Protein 4NW4 (pdb70)

CATH classification: 2.40.128.540 (+1 more: 2.40.128.540)

Secondary structure (DSSP, 8-state):
--HHHHHHHHHHTS-EEEEEEE-TT--B-TGGGGGG--EEEEETTTTEEEEE-TTT--EEEEEEEEEE-TTS-EEEEEESSS--EEEEEEEEEETTEEEEEEEEE-TTS-EEEEEEEEEE--SSPP--SS-PPP----SS-B--SS-HHHHHHTS-EEEEEEEETT--B-GGGGGGG--EEEEETTTTEEEEE-TTT--EEEEEEEEEEETTTTEEEEEE-SSS-EEEEEEEEEEETTEEEEE--B-TTS-B--EEEEEEE--SS-------

Radius of gyration: 19.89 Å; Cα contacts (8 Å, |Δi|>4): 667; chains: 1; bounding box: 47×43×55 Å

Organism: Enterococcus faecalis (strain ATCC 700802 / V583) (NCBI:txid226185)

Foldseek 3Di:
DFLQVVLLCLLQPFKKWWDFKAAPVRDTCCVQPVVVTWIKHAHQQQQKIFTAHHPPRHTPQWMDGWTAARNRFWIWGATPGPFDIDIWGWDDRDNAKTKTWDWGADPVRDIGIMITIMGGDDDPDHDDPQPDDDDDAADEAQDQVDFLLVLQQPAWKWWDFKAAPVRHTQCVQPVVRTFTKHADRNRQKIFTAHPVPLHTPQFIAGWGQGNSNQWIWGFGPGPDTGIDTWGWRHGGNAKTKTWDGAGNVGDDGIMITMMGHDDDDHDHDDPD

InterPro domains:
  IPR032247 Domain of unknown function DUF4822 [PF16103] (57-176)
  IPR032247 Domain of unknown function DUF4822 [PF16103] (197-319)

Structure (mmCIF, N/CA/C/O backbone):
data_4NW4
#
_entry.id   4NW4
#
_cell.length_a   61.379
_cell.length_b   61.379
_cell.length_c   160.389
_cell.angle_alpha   90.000
_cell.angle_beta   90.000
_cell.angle_gamma   120.000
#
_symmetry.space_group_name_H-M   'P 65'
#
loop_
_entity.id
_entity.type
_entity.pdbx_description
1 polymer 'Lipoprotein S-layer protein'
2 non-polymer 'UNKNOWN LIGAND'
3 non-polymer 'SULFATE ION'
4 non-polymer GLYCEROL
5 non-polymer 'CHLORIDE ION'
6 water water
#
loop_
_atom_site.group_PDB
_atom_site.id
_atom_site.type_symbol
_atom_site.label_atom_id
_atom_site.label_alt_id
_atom_site.label_comp_id
_atom_site.label_asym_id
_atom_site.label_entity_id
_atom_site.label_seq_id
_atom_site.pdbx_PDB_ins_code
_atom_site.Cartn_x
_atom_site.Cartn_y
_atom_site.Cartn_z
_atom_site.occupancy
_atom_site.B_iso_or_equiv
_atom_site.auth_seq_id
_atom_site.auth_comp_id
_atom_site.auth_asym_id
_atom_site.auth_atom_id
_atom_site.pdbx_PDB_model_num
ATOM 1 N N . GLN A 1 22 ? 14.089 42.744 5.503 1.00 47.21 49 GLN A N 1
ATOM 2 C CA . GLN A 1 22 ? 12.711 42.502 6.035 1.00 38.71 49 GLN A CA 1
ATOM 3 C C . GLN A 1 22 ? 11.739 43.601 5.590 1.00 35.73 49 GLN A C 1
ATOM 4 O O . GLN A 1 22 ? 11.972 44.786 5.794 1.00 32.83 49 GLN A O 1
ATOM 10 N N . THR A 1 23 ? 10.624 43.203 5.006 1.00 33.68 50 THR A N 1
ATOM 11 C CA . THR A 1 23 ? 9.588 44.148 4.664 1.00 27.02 50 THR A CA 1
ATOM 12 C C . THR A 1 23 ? 8.727 44.409 5.884 1.00 27.52 50 THR A C 1
ATOM 13 O O . THR A 1 23 ? 8.826 43.713 6.910 1.00 23.32 50 THR A O 1
ATOM 17 N N . ARG A 1 24 ? 7.876 45.422 5.760 1.00 27.34 51 ARG A N 1
ATOM 18 C CA . ARG A 1 24 ? 6.896 45.715 6.774 1.00 25.02 51 ARG A CA 1
ATOM 19 C C . ARG A 1 24 ? 5.923 44.544 6.920 1.00 22.44 51 ARG A C 1
ATOM 20 O O . ARG A 1 24 ? 5.554 44.190 8.035 1.00 21.90 51 ARG A O 1
ATOM 28 N N . GLY A 1 25 ? 5.529 43.933 5.806 1.00 22.85 52 GLY A N 1
ATOM 29 C CA . GLY A 1 25 ? 4.767 42.676 5.821 1.00 19.21 52 GLY A CA 1
ATOM 30 C C . GLY A 1 25 ? 5.465 41.520 6.558 1.00 20.64 52 GLY A C 1
ATOM 31 O O . GLY A 1 25 ? 4.814 40.769 7.302 1.00 21.35 52 GLY A O 1
ATOM 32 N N . ASP A 1 26 ? 6.757 41.328 6.311 1.00 21.63 53 ASP A N 1
ATOM 33 C CA . ASP A 1 26 ? 7.588 40.349 7.064 1.00 23.00 53 ASP A CA 1
ATOM 34 C C . ASP A 1 26 ? 7.542 40.609 8.585 1.00 22.95 53 ASP A C 1
ATOM 35 O O . ASP A 1 26 ? 7.395 39.671 9.382 1.00 21.42 53 ASP A O 1
ATOM 40 N N . LYS A 1 27 ? 7.628 41.885 8.982 1.00 22.29 54 LYS A N 1
ATOM 41 C CA . LYS A 1 27 ? 7.552 42.256 10.413 1.00 24.38 54 LYS A CA 1
ATOM 42 C C . LYS A 1 27 ? 6.210 41.917 11.039 1.00 23.47 54 LYS A C 1
ATOM 43 O O . LYS A 1 27 ? 6.136 41.279 12.118 1.00 23.90 54 LYS A O 1
ATOM 49 N N . ALA A 1 28 ? 5.156 42.273 10.331 1.00 21.53 55 ALA A N 1
ATOM 50 C CA . ALA A 1 28 ? 3.796 41.930 10.766 1.00 20.88 55 ALA A CA 1
ATOM 51 C C . ALA A 1 28 ? 3.584 40.438 10.875 1.00 21.99 55 ALA A C 1
ATOM 52 O O . ALA A 1 28 ? 3.017 39.976 11.846 1.00 22.82 55 ALA A O 1
ATOM 54 N N . THR A 1 29 ? 4.024 39.708 9.863 1.00 19.76 56 THR A N 1
ATOM 55 C CA . THR A 1 29 ? 3.833 38.267 9.790 1.00 22.89 56 THR A CA 1
ATOM 56 C C . THR A 1 29 ? 4.548 37.571 10.949 1.00 23.69 56 THR A C 1
ATOM 57 O O . THR A 1 29 ? 4.007 36.626 11.542 1.00 22.07 56 THR A O 1
ATOM 61 N N . LYS A 1 30 ? 5.746 38.049 11.276 1.00 23.54 57 LYS A N 1
ATOM 62 C CA . LYS A 1 30 ? 6.495 37.522 12.433 1.00 27.64 57 LYS A CA 1
ATOM 63 C C . LYS A 1 30 ? 5.674 37.727 13.733 1.00 25.96 57 LYS A C 1
ATOM 64 O O . LYS A 1 30 ? 5.572 36.838 14.558 1.00 26.56 57 LYS A O 1
ATOM 70 N N . ILE A 1 31 ? 5.090 38.904 13.894 1.00 25.69 58 ILE A N 1
ATOM 71 C CA . ILE A 1 31 ? 4.299 39.207 15.095 1.00 24.14 58 ILE A CA 1
ATOM 72 C C . ILE A 1 31 ? 3.061 38.307 15.135 1.00 22.17 58 ILE A C 1
ATOM 73 O O . ILE A 1 31 ? 2.784 37.741 16.185 1.00 20.29 58 ILE A O 1
ATOM 78 N N . LEU A 1 32 ? 2.331 38.194 14.023 1.00 23.44 59 LEU A N 1
ATOM 79 C CA . LEU A 1 32 ? 1.133 37.281 13.976 1.00 22.83 59 LEU A CA 1
ATOM 80 C C . LEU A 1 32 ? 1.489 35.808 14.305 1.00 22.77 59 LEU A C 1
ATOM 81 O O . LEU A 1 32 ? 0.756 35.127 15.039 1.00 20.55 59 LEU A O 1
ATOM 86 N N . SER A 1 33 ? 2.651 35.368 13.820 1.00 21.26 60 SER A N 1
ATOM 87 C CA . SER A 1 33 ? 3.151 34.008 14.061 1.00 21.27 60 SER A CA 1
ATOM 88 C C . SER A 1 33 ? 3.688 33.743 15.446 1.00 24.70 60 SER A C 1
ATOM 89 O O . SER A 1 33 ? 3.885 32.578 15.801 1.00 24.69 60 SER A O 1
ATOM 92 N N . GLY A 1 34 ? 3.939 34.794 16.232 1.00 26.40 61 GLY A N 1
ATOM 93 C CA . GLY A 1 34 ? 4.663 34.647 17.500 1.00 29.16 61 GLY A CA 1
ATOM 94 C C . GLY A 1 34 ? 3.799 34.211 18.677 1.00 31.31 61 GLY A C 1
ATOM 95 O O . GLY A 1 34 ? 4.320 33.775 19.683 1.00 27.45 61 GLY A O 1
ATOM 96 N N . THR A 1 35 ? 2.486 34.360 18.546 1.00 25.94 62 THR A N 1
ATOM 97 C CA . THR A 1 35 ? 1.515 33.960 19.566 1.00 28.13 62 THR A CA 1
ATOM 98 C C . THR A 1 35 ? 0.220 33.518 18.863 1.00 22.82 62 THR A C 1
ATOM 99 O O . THR A 1 35 ? -0.049 33.959 17.733 1.00 24.94 62 THR A O 1
ATOM 103 N N . ASP A 1 36 ? -0.587 32.691 19.545 1.00 21.66 63 ASP A N 1
ATOM 104 C CA . ASP A 1 36 ? -2.003 32.608 19.243 1.00 22.14 63 ASP A CA 1
ATOM 105 C C . ASP A 1 36 ? -2.689 33.926 19.590 1.00 22.55 63 ASP A C 1
ATOM 106 O O . ASP A 1 36 ? -2.201 34.687 20.453 1.00 19.32 63 ASP A O 1
ATOM 111 N N . TRP A 1 37 ? -3.832 34.161 18.937 1.00 22.53 64 TRP A N 1
ATOM 112 C CA . TRP A 1 37 ? -4.626 35.372 19.083 1.00 22.57 64 TRP A CA 1
ATOM 113 C C . TRP A 1 37 ? -6.085 35.092 19.398 1.00 20.74 64 TRP A C 1
ATOM 114 O O . TRP A 1 37 ? -6.619 34.026 19.072 1.00 20.58 64 TRP A O 1
ATOM 125 N N . GLN A 1 38 ? -6.710 36.070 20.036 1.00 20.19 65 GLN A N 1
ATOM 126 C CA . GLN A 1 38 ? -8.151 36.102 20.288 1.00 19.02 65 GLN A CA 1
ATOM 127 C C . GLN A 1 38 ? -8.730 37.448 19.933 1.00 19.89 65 GLN A C 1
ATOM 128 O O . GLN A 1 38 ? -8.206 38.481 20.348 1.00 24.04 65 GLN A O 1
ATOM 134 N N . GLY A 1 39 ? -9.794 37.448 19.144 1.00 19.81 66 GLY A N 1
ATOM 135 C CA . GLY A 1 39 ? -10.603 38.656 19.035 1.00 20.15 66 GLY A CA 1
ATOM 136 C C . GLY A 1 39 ? -11.175 39.046 20.396 1.00 18.01 66 GLY A C 1
ATOM 137 O O . GLY A 1 39 ? -11.506 38.204 21.243 1.00 21.95 66 GLY A O 1
ATOM 138 N N . THR A 1 40 ? -11.258 40.344 20.641 1.00 21.10 67 THR A N 1
ATOM 139 C CA . THR A 1 40 ? -11.778 40.834 21.888 1.00 23.12 67 THR A CA 1
ATOM 140 C C . THR A 1 40 ? -13.098 41.568 21.633 1.00 25.90 67 THR A C 1
ATOM 141 O O . THR A 1 40 ? -14.186 41.074 21.977 1.00 29.60 67 THR A O 1
ATOM 145 N N . ARG A 1 41 ? -12.994 42.739 21.020 1.00 23.71 68 ARG A N 1
ATOM 146 C CA . ARG A 1 41 ? -14.121 43.633 20.825 1.00 24.72 68 ARG A CA 1
ATOM 147 C C . ARG A 1 41 ? -14.121 44.155 19.391 1.00 22.02 68 ARG A C 1
ATOM 148 O O . ARG A 1 41 ? -13.082 44.255 18.755 1.00 24.53 68 ARG A O 1
ATOM 156 N N . VAL A 1 42 ? -15.312 44.516 18.936 1.00 26.22 69 VAL A N 1
ATOM 157 C CA . VAL A 1 42 ? -15.527 45.230 17.690 1.00 24.38 69 VAL A CA 1
ATOM 158 C C . VAL A 1 42 ? -16.037 46.616 18.020 1.00 24.07 69 VAL A C 1
ATOM 159 O O . VAL A 1 42 ? -17.082 46.752 18.701 1.00 24.66 69 VAL A O 1
ATOM 163 N N . TYR A 1 43 ? -15.344 47.630 17.487 1.00 21.94 70 TYR A N 1
ATOM 164 C CA . TYR A 1 43 ? -15.682 49.025 17.709 1.00 22.43 70 TYR A CA 1
ATOM 165 C C . TYR A 1 43 ? -15.891 49.814 16.429 1.00 19.33 70 TYR A C 1
ATOM 166 O O . TYR A 1 43 ? -15.281 49.529 15.435 1.00 21.66 70 TYR A O 1
ATOM 175 N N . ASP A 1 44 ? -16.735 50.839 16.462 1.00 21.55 71 ASP A N 1
ATOM 176 C CA . ASP A 1 44 ? -16.641 51.837 15.399 1.00 23.56 71 ASP A CA 1
ATOM 177 C C . ASP A 1 44 ? -15.460 52.770 15.738 1.00 27.54 71 ASP A C 1
ATOM 178 O O . ASP A 1 44 ? -14.750 52.561 16.760 1.00 25.40 71 ASP A O 1
ATOM 183 N N . ALA A 1 45 ? -15.224 53.770 14.888 1.00 24.91 72 ALA A N 1
ATOM 184 C CA . ALA A 1 45 ? -14.102 54.688 15.098 1.00 24.49 72 ALA A CA 1
ATOM 185 C C . ALA A 1 45 ? -14.257 55.500 16.370 1.00 29.33 72 ALA A C 1
ATOM 186 O O . ALA A 1 45 ? -13.252 55.929 16.966 1.00 32.86 72 ALA A O 1
ATOM 188 N N . ALA A 1 46 ? -15.509 55.744 16.754 1.00 26.59 73 ALA A N 1
ATOM 189 C CA . ALA A 1 46 ? -15.830 56.512 17.939 1.00 28.20 73 ALA A CA 1
ATOM 190 C C . ALA A 1 46 ? -15.730 55.697 19.218 1.00 26.37 73 ALA A C 1
ATOM 191 O O . ALA A 1 46 ? -15.897 56.233 20.286 1.00 28.57 73 ALA A O 1
ATOM 193 N N . GLY A 1 47 ? -15.484 54.395 19.117 1.00 24.23 74 GLY A N 1
ATOM 194 C CA . GLY A 1 47 ? -15.338 53.576 20.304 1.00 25.44 74 GLY A CA 1
ATOM 195 C C . GLY A 1 47 ? -16.637 53.002 20.857 1.00 31.99 74 GLY A C 1
ATOM 196 O O . GLY A 1 47 ? -16.648 52.442 21.966 1.00 30.10 74 GLY A O 1
ATOM 197 N N . ASN A 1 48 ? -17.731 53.149 20.112 1.00 28.65 75 ASN A N 1
ATOM 198 C CA . ASN A 1 48 ? -18.954 52.407 20.422 1.00 32.70 75 ASN A CA 1
ATOM 199 C C . ASN A 1 48 ? -18.744 50.936 20.209 1.00 28.26 75 ASN A C 1
ATOM 200 O O . ASN A 1 48 ? -18.196 50.498 19.187 1.00 25.48 75 ASN A O 1
ATOM 205 N N . ASP A 1 49 ? -19.107 50.171 21.220 1.00 26.38 76 ASP A N 1
ATOM 206 C CA . ASP A 1 49 ? -18.916 48.717 21.185 1.00 26.09 76 ASP A CA 1
ATOM 207 C C . ASP A 1 49 ? -20.007 48.064 20.348 1.00 25.75 76 ASP A C 1
ATOM 208 O O . ASP A 1 49 ? -21.190 48.097 20.733 1.00 26.44 76 ASP A O 1
ATOM 213 N N . LEU A 1 50 ? -19.600 47.421 19.260 1.00 25.86 77 LEU A N 1
ATOM 214 C CA . LEU A 1 50 ? -20.509 46.781 18.323 1.00 28.41 77 LEU A CA 1
ATOM 215 C C . LEU A 1 50 ? -20.275 45.272 18.222 1.00 28.60 77 LEU A C 1
ATOM 216 O O . LEU A 1 50 ? -20.622 44.626 17.211 1.00 27.36 77 LEU A O 1
ATOM 221 N N . THR A 1 51 ? -19.716 44.707 19.286 1.00 26.92 78 THR A N 1
ATOM 222 C CA . THR A 1 51 ? -19.265 43.330 19.273 1.00 29.49 78 THR A CA 1
ATOM 223 C C . THR A 1 51 ? -20.465 42.386 19.104 1.00 28.95 78 THR A C 1
ATOM 224 O O . THR A 1 51 ? -20.381 41.424 18.334 1.00 32.97 78 THR A O 1
ATOM 228 N N . ALA A 1 52 ? -21.541 42.667 19.840 1.00 30.24 79 ALA A N 1
ATOM 229 C CA . ALA A 1 52 ? -22.756 41.863 19.795 1.00 35.08 79 ALA A CA 1
ATOM 230 C C . ALA A 1 52 ? -23.368 41.883 18.389 1.00 40.58 79 ALA A C 1
ATOM 231 O O . ALA A 1 52 ? -23.921 40.883 17.958 1.00 45.17 79 ALA A O 1
ATOM 233 N N . GLU A 1 53 ? -23.246 43.008 17.677 1.00 38.47 80 GLU A N 1
ATOM 234 C CA . GLU A 1 53 ? -23.779 43.127 16.305 1.00 36.99 80 GLU A CA 1
ATOM 235 C C . GLU A 1 53 ? -22.852 42.552 15.228 1.00 35.21 80 GLU A C 1
ATOM 236 O O . GLU A 1 53 ? -23.211 42.510 14.052 1.00 35.29 80 GLU A O 1
ATOM 242 N N . ASN A 1 54 ? -21.640 42.152 15.613 1.00 33.62 81 ASN A N 1
ATOM 243 C CA . ASN A 1 54 ? -20.671 41.549 14.693 1.00 27.87 81 ASN A CA 1
ATOM 244 C C . ASN A 1 54 ? -19.925 40.419 15.394 1.00 29.18 81 ASN A C 1
ATOM 245 O O . ASN A 1 54 ? -18.687 40.269 15.275 1.00 27.79 81 ASN A O 1
ATOM 250 N N . ALA A 1 55 ? -20.688 39.594 16.091 1.00 30.90 82 ALA A N 1
ATOM 251 C CA . ALA A 1 55 ? -20.128 38.556 16.946 1.00 36.92 82 ALA A CA 1
ATOM 252 C C . ALA A 1 55 ? -19.290 37.581 16.146 1.00 39.74 82 ALA A C 1
ATOM 253 O O . ALA A 1 55 ? -18.279 37.065 16.642 1.00 41.52 82 ALA A O 1
ATOM 255 N N . ASN A 1 56 ? -19.696 37.348 14.899 1.00 38.21 83 ASN A N 1
ATOM 256 C CA . ASN A 1 56 ? -18.963 36.452 14.003 1.00 43.34 83 ASN A CA 1
ATOM 257 C C . ASN A 1 56 ? -17.539 36.899 13.624 1.00 36.05 83 ASN A C 1
ATOM 258 O O . ASN A 1 56 ? -16.815 36.128 13.004 1.00 30.03 83 ASN A O 1
ATOM 263 N N . PHE A 1 57 ? -17.129 38.127 13.978 1.00 30.68 84 PHE A N 1
ATOM 264 C CA . PHE A 1 57 ? -15.769 38.570 13.721 1.00 29.03 84 PHE A CA 1
ATOM 265 C C . PHE A 1 57 ? -14.813 38.168 14.872 1.00 26.80 84 PHE A C 1
ATOM 266 O O . PHE A 1 57 ? -13.647 38.542 14.855 1.00 25.66 84 PHE A O 1
ATOM 274 N N . ILE A 1 58 ? -15.343 37.494 15.893 1.00 27.62 85 ILE A N 1
ATOM 275 C CA . ILE A 1 58 ? -14.604 37.227 17.129 1.00 23.25 85 ILE A CA 1
ATOM 276 C C . ILE A 1 58 ? -14.384 35.720 17.246 1.00 26.85 85 ILE A C 1
ATOM 277 O O . ILE A 1 58 ? -15.351 34.946 17.409 1.00 28.63 85 ILE A O 1
ATOM 282 N N . GLY A 1 59 ? -13.109 35.333 17.218 1.00 23.96 86 GLY A N 1
ATOM 283 C CA . GLY A 1 59 ? -12.701 33.952 17.356 1.00 27.01 86 GLY A CA 1
ATOM 284 C C . GLY A 1 59 ? -11.215 33.895 17.704 1.00 25.57 86 GLY A C 1
ATOM 285 O O . GLY A 1 59 ? -10.594 34.918 17.986 1.00 24.25 86 GLY A O 1
ATOM 286 N N . LEU A 1 60 ? -10.677 32.687 17.742 1.00 20.57 87 LEU A N 1
ATOM 287 C CA . LEU A 1 60 ? -9.250 32.468 17.986 1.00 20.70 87 LEU A CA 1
ATOM 288 C C . LEU A 1 60 ? -8.526 32.191 16.708 1.00 19.92 87 LEU A C 1
ATOM 289 O O . LEU A 1 60 ? -9.124 31.732 15.714 1.00 21.73 87 LEU A O 1
ATOM 294 N N . ALA A 1 61 ? -7.232 32.503 16.695 1.00 19.07 88 ALA A N 1
ATOM 295 C CA . ALA A 1 61 ? -6.423 32.255 15.522 1.00 20.98 88 ALA A CA 1
ATOM 296 C C . ALA A 1 61 ? -5.020 31.764 15.835 1.00 22.19 88 ALA A C 1
ATOM 297 O O . ALA A 1 61 ? -4.357 32.196 16.819 1.00 21.08 88 ALA A O 1
ATOM 299 N N . LYS A 1 62 ? -4.578 30.881 14.953 1.00 20.43 89 LYS A N 1
ATOM 300 C CA . LYS A 1 62 ? -3.206 30.411 14.899 1.00 22.90 89 LYS A CA 1
ATOM 301 C C . LYS A 1 62 ? -2.666 30.671 13.497 1.00 23.71 89 LYS A C 1
ATOM 302 O O . LYS A 1 62 ? -3.280 30.287 12.498 1.00 20.46 89 LYS A O 1
ATOM 308 N N . TYR A 1 63 ? -1.507 31.335 13.444 1.00 23.59 90 TYR A N 1
ATOM 309 C CA . TYR A 1 63 ? -0.849 31.718 12.202 1.00 21.15 90 TYR A CA 1
ATOM 310 C C . TYR A 1 63 ? 0.532 31.161 12.180 1.00 21.89 90 TYR A C 1
ATOM 311 O O . TYR A 1 63 ? 1.259 31.286 13.183 1.00 23.20 90 TYR A O 1
ATOM 320 N N . ASP A 1 64 ? 0.911 30.542 11.060 1.00 21.26 91 ASP A N 1
ATOM 321 C CA . ASP A 1 64 ? 2.280 30.037 10.887 1.00 23.36 91 ASP A CA 1
ATOM 322 C C . ASP A 1 64 ? 2.841 30.717 9.641 1.00 24.71 91 ASP A C 1
ATOM 323 O O . ASP A 1 64 ? 2.593 30.285 8.519 1.00 22.20 91 ASP A O 1
ATOM 328 N N . GLY A 1 65 ? 3.573 31.799 9.849 1.00 24.78 92 GLY A N 1
ATOM 329 C CA . GLY A 1 65 ? 4.217 32.512 8.743 1.00 23.87 92 GLY A CA 1
ATOM 330 C C . GLY A 1 65 ? 5.088 31.628 7.861 1.00 26.53 92 GLY A C 1
ATOM 331 O O . GLY A 1 65 ? 5.042 31.729 6.638 1.00 26.65 92 GLY A O 1
ATOM 332 N N . GLU A 1 66 ? 5.855 30.734 8.467 1.00 24.00 93 GLU A N 1
ATOM 333 C CA . GLU A 1 66 ? 6.743 29.873 7.692 1.00 26.14 93 GLU A CA 1
ATOM 334 C C . GLU A 1 66 ? 5.994 29.102 6.590 1.00 25.20 93 GLU A C 1
ATOM 335 O O . GLU A 1 66 ? 6.469 29.020 5.463 1.00 23.07 93 GLU A O 1
ATOM 341 N N . THR A 1 67 ? 4.822 28.553 6.919 1.00 23.53 94 THR A N 1
ATOM 342 C CA . THR A 1 67 ? 4.070 27.779 5.933 1.00 20.77 94 THR A CA 1
ATOM 343 C C . THR A 1 67 ? 2.929 28.604 5.278 1.00 20.52 94 THR A C 1
ATOM 344 O O . THR A 1 67 ? 2.194 28.083 4.446 1.00 21.88 94 THR A O 1
ATOM 348 N N . GLY A 1 68 ? 2.816 29.869 5.658 1.00 19.75 95 GLY A N 1
ATOM 349 C CA . GLY A 1 68 ? 1.756 30.799 5.208 1.00 20.41 95 GLY A CA 1
ATOM 350 C C . GLY A 1 68 ? 0.358 30.273 5.485 1.00 20.02 95 GLY A C 1
ATOM 351 O O . GLY A 1 68 ? -0.566 30.504 4.700 1.00 19.18 95 GLY A O 1
ATOM 352 N N . PHE A 1 69 ? 0.199 29.640 6.643 1.00 20.33 96 PHE A N 1
ATOM 353 C CA . PHE A 1 69 ? -0.996 28.866 6.978 1.00 18.46 96 PHE A CA 1
ATOM 354 C C . PHE A 1 69 ? -1.702 29.443 8.200 1.00 20.80 96 PHE A C 1
ATOM 355 O O . PHE A 1 69 ? -1.078 29.854 9.158 1.00 21.58 96 PHE A O 1
ATOM 363 N N . TYR A 1 70 ? -3.023 29.491 8.139 1.00 18.06 97 TYR A N 1
ATOM 364 C CA . TYR A 1 70 ? -3.826 29.888 9.282 1.00 18.07 97 TYR A CA 1
ATOM 365 C C . TYR A 1 70 ? -4.944 28.908 9.550 1.00 19.72 97 TYR A C 1
ATOM 366 O O . TYR A 1 70 ? -5.357 28.137 8.661 1.00 20.70 97 TYR A O 1
ATOM 375 N N . GLU A 1 71 ? -5.432 28.954 10.794 1.00 21.28 98 GLU A N 1
ATOM 376 C CA . GLU A 1 71 ? -6.639 28.249 11.200 1.00 23.70 98 GLU A CA 1
ATOM 377 C C . GLU A 1 71 ? -7.324 29.063 12.296 1.00 23.50 98 GLU A C 1
ATOM 378 O O . GLU A 1 71 ? -6.671 29.650 13.150 1.00 20.74 98 GLU A O 1
ATOM 384 N N . PHE A 1 72 ? -8.653 29.069 12.260 1.00 21.11 99 PHE A N 1
ATOM 385 C CA . PHE A 1 72 ? -9.482 29.780 13.239 1.00 21.26 99 PHE A CA 1
ATOM 386 C C . PHE A 1 72 ? -10.206 28.780 14.126 1.00 24.63 99 PHE A C 1
ATOM 387 O O . PHE A 1 72 ? -10.606 27.683 13.665 1.00 23.04 99 PHE A O 1
ATOM 395 N N . PHE A 1 73 ? -10.390 29.173 15.387 1.00 22.38 100 PHE A N 1
ATOM 396 C CA . PHE A 1 73 ? -11.020 28.351 16.405 1.00 22.22 100 PHE A CA 1
ATOM 397 C C . PHE A 1 73 ? -12.063 29.187 17.139 1.00 22.37 100 PHE A C 1
ATOM 398 O O . PHE A 1 73 ? -12.032 30.449 17.125 1.00 20.32 100 PHE A O 1
ATOM 406 N N . ASP A 1 74 ? -13.000 28.489 17.772 1.00 24.40 101 ASP A N 1
ATOM 407 C CA . ASP A 1 74 ? -14.080 29.139 18.492 1.00 27.46 101 ASP A CA 1
ATOM 408 C C . ASP A 1 74 ? -13.602 29.781 19.812 1.00 28.06 101 ASP A C 1
ATOM 409 O O . ASP A 1 74 ? -12.956 29.138 20.630 1.00 26.97 101 ASP A O 1
ATOM 414 N N . LYS A 1 75 ? -13.982 31.035 20.020 1.00 27.35 102 LYS A N 1
ATOM 415 C CA . LYS A 1 75 ? -13.585 31.800 21.224 1.00 28.56 102 LYS A CA 1
ATOM 416 C C . LYS A 1 75 ? -13.999 31.135 22.522 1.00 34.38 102 LYS A C 1
ATOM 417 O O . LYS A 1 75 ? -13.241 31.122 23.478 1.00 38.44 102 LYS A O 1
ATOM 423 N N . ASN A 1 76 ? -15.202 30.577 22.564 1.00 31.82 103 ASN A N 1
ATOM 424 C CA . ASN A 1 76 ? -15.716 30.051 23.791 1.00 33.80 103 ASN A CA 1
ATOM 425 C C . ASN A 1 76 ? -15.306 28.640 24.021 1.00 32.51 103 ASN A C 1
ATOM 426 O O . ASN A 1 76 ? -15.121 28.276 25.156 1.00 32.29 103 ASN A O 1
ATOM 431 N N . THR A 1 77 ? -15.206 27.823 22.971 1.00 27.07 104 THR A N 1
ATOM 432 C CA . THR A 1 77 ? -14.947 26.415 23.173 1.00 29.15 104 THR A CA 1
ATOM 433 C C . THR A 1 77 ? -13.509 26.004 22.899 1.00 27.23 104 THR A C 1
ATOM 434 O O . THR A 1 77 ? -13.089 24.971 23.379 1.00 30.20 104 THR A O 1
ATOM 438 N N . GLY A 1 78 ? -12.772 26.767 22.111 1.00 27.64 105 GLY A N 1
ATOM 439 C CA . GLY A 1 78 ? -11.428 26.349 21.672 1.00 27.99 105 GLY A CA 1
ATOM 440 C C . GLY A 1 78 ? -11.365 25.405 20.478 1.00 29.08 105 GLY A C 1
ATOM 441 O O . GLY A 1 78 ? -10.294 25.151 19.944 1.00 30.78 105 GLY A O 1
ATOM 442 N N . GLU A 1 79 ? -12.518 24.880 20.053 1.00 29.43 106 GLU A N 1
ATOM 443 C CA . GLU A 1 79 ? -12.601 23.926 18.953 1.00 29.41 106 GLU A CA 1
ATOM 444 C C . GLU A 1 79 ? -12.461 24.620 17.608 1.00 27.77 106 GLU A C 1
ATOM 445 O O . GLU A 1 79 ? -12.834 25.789 17.481 1.00 24.64 106 GLU A O 1
ATOM 451 N N . THR A 1 80 ? -11.896 23.918 16.617 1.00 26.23 107 THR A N 1
ATOM 452 C CA . THR A 1 80 ? -11.745 24.487 15.290 1.00 26.15 107 THR A CA 1
ATOM 453 C C . THR A 1 80 ? -13.064 25.006 14.721 1.00 27.84 107 THR A C 1
ATOM 454 O O . THR A 1 80 ? -14.111 24.411 14.957 1.00 27.89 107 THR A O 1
ATOM 458 N N . ARG A 1 81 ? -13.011 26.145 14.031 1.00 25.68 108 ARG A N 1
ATOM 459 C CA . ARG A 1 81 ? -14.157 26.628 13.268 1.00 28.47 108 ARG A CA 1
ATOM 460 C C . ARG A 1 81 ? -14.221 25.963 11.897 1.00 31.84 108 ARG A C 1
ATOM 461 O O . ARG A 1 81 ? -15.065 26.340 11.099 1.00 33.76 108 ARG A O 1
ATOM 469 N N . GLY A 1 82 ? -13.297 25.037 11.599 1.00 28.61 109 GLY A N 1
ATOM 470 C CA . GLY A 1 82 ? -13.243 24.367 10.302 1.00 30.41 109 GLY A CA 1
ATOM 471 C C . GLY A 1 82 ? -12.806 25.261 9.148 1.00 28.76 109 GLY A C 1
ATOM 472 O O . GLY A 1 82 ? -13.048 24.936 7.990 1.00 26.23 109 GLY A O 1
ATOM 473 N N . ASP A 1 83 ? -12.134 26.359 9.487 1.00 25.52 110 ASP A N 1
ATOM 474 C CA . ASP A 1 83 ? -11.708 27.385 8.557 1.00 22.50 110 ASP A CA 1
ATOM 475 C C . ASP A 1 83 ? -10.177 27.481 8.654 1.00 22.31 110 ASP A C 1
ATOM 476 O O . ASP A 1 83 ? -9.630 27.870 9.684 1.00 20.18 110 ASP A O 1
ATOM 481 N N . GLU A 1 84 ? -9.527 27.031 7.583 1.00 21.38 111 GLU A N 1
ATOM 482 C CA . GLU A 1 84 ? -8.076 26.968 7.471 1.00 23.88 111 GLU A CA 1
ATOM 483 C C . GLU A 1 84 ? -7.730 27.284 6.032 1.00 22.93 111 GLU A C 1
ATOM 484 O O . GLU A 1 84 ? -8.591 27.174 5.139 1.00 22.45 111 GLU A O 1
ATOM 490 N N . GLY A 1 85 ? -6.473 27.654 5.809 1.00 21.79 112 GLY A N 1
ATOM 491 C CA . GLY A 1 85 ? -5.979 27.992 4.493 1.00 19.73 112 GLY A CA 1
ATOM 492 C C . GLY A 1 85 ? -4.743 28.875 4.548 1.00 20.37 112 GLY A C 1
ATOM 493 O O . GLY A 1 85 ? -3.962 28.838 5.491 1.00 22.19 112 GLY A O 1
ATOM 494 N N . THR A 1 86 ? -4.571 29.652 3.498 1.00 19.53 113 THR A N 1
ATOM 495 C CA . THR A 1 86 ? -3.401 30.481 3.332 1.00 19.69 113 THR A CA 1
ATOM 496 C C . THR A 1 86 ? -3.726 31.884 3.775 1.00 19.28 113 THR A C 1
ATOM 497 O O . THR A 1 86 ? -4.797 32.442 3.448 1.00 19.06 113 THR A O 1
ATOM 501 N N . PHE A 1 87 ? -2.797 32.482 4.510 1.00 19.22 114 PHE A N 1
ATOM 502 C CA . PHE A 1 87 ? -2.866 33.919 4.836 1.00 17.24 114 PHE A CA 1
ATOM 503 C C . PHE A 1 87 ? -1.561 34.605 4.432 1.00 20.19 114 PHE A C 1
ATOM 504 O O . PHE A 1 87 ? -0.511 33.943 4.323 1.00 17.83 114 PHE A O 1
ATOM 512 N N . PHE A 1 88 ? -1.634 35.915 4.239 1.00 18.72 115 PHE A N 1
ATOM 513 C CA . PHE A 1 88 ? -0.423 36.741 4.204 1.00 17.47 115 PHE A CA 1
ATOM 514 C C . PHE A 1 88 ? -0.734 38.173 4.478 1.00 20.62 115 PHE A C 1
ATOM 515 O O . PHE A 1 88 ? -1.872 38.593 4.347 1.00 19.57 115 PHE A O 1
ATOM 523 N N . VAL A 1 89 ? 0.329 38.910 4.820 1.00 20.54 116 VAL A N 1
ATOM 524 C CA . VAL A 1 89 ? 0.320 40.340 4.929 1.00 21.33 116 VAL A CA 1
ATOM 525 C C . VAL A 1 89 ? 1.049 40.892 3.709 1.00 20.83 116 VAL A C 1
ATOM 526 O O . VAL A 1 89 ? 2.089 40.379 3.324 1.00 20.74 116 VAL A O 1
ATOM 530 N N . THR A 1 90 ? 0.498 41.935 3.113 1.00 20.43 117 THR A N 1
ATOM 531 C CA . THR A 1 90 ? 1.115 42.534 1.952 1.00 21.10 117 THR A CA 1
ATOM 532 C C . THR A 1 90 ? 2.468 43.126 2.349 1.00 21.10 117 THR A C 1
ATOM 533 O O . THR A 1 90 ? 2.700 43.392 3.540 1.00 18.83 117 THR A O 1
ATOM 537 N N . GLY A 1 91 ? 3.361 43.299 1.373 1.00 21.70 118 GLY A N 1
ATOM 538 C CA . GLY A 1 91 ? 4.751 43.708 1.665 1.00 21.85 118 GLY A CA 1
ATOM 539 C C . GLY A 1 91 ? 4.847 45.016 2.414 1.00 25.86 118 GLY A C 1
ATOM 540 O O . GLY A 1 91 ? 5.752 45.220 3.236 1.00 23.28 118 GLY A O 1
ATOM 541 N N . ASP A 1 92 ? 3.904 45.911 2.120 1.00 24.42 119 ASP A N 1
ATOM 542 C CA . ASP A 1 92 ? 3.857 47.213 2.708 1.00 23.59 119 ASP A CA 1
ATOM 543 C C . ASP A 1 92 ? 3.215 47.258 4.084 1.00 26.20 119 ASP A C 1
ATOM 544 O O . ASP A 1 92 ? 3.107 48.327 4.641 1.00 24.19 119 ASP A O 1
ATOM 549 N N . GLY A 1 93 ? 2.763 46.112 4.597 1.00 23.59 120 GLY A N 1
ATOM 550 C CA . GLY A 1 93 ? 2.161 45.979 5.907 1.00 21.38 120 GLY A CA 1
ATOM 551 C C . GLY A 1 93 ? 0.708 46.409 6.024 1.00 25.01 120 GLY A C 1
ATOM 552 O O . GLY A 1 93 ? 0.162 46.395 7.114 1.00 25.68 120 GLY A O 1
ATOM 553 N N . THR A 1 94 ? 0.076 46.768 4.911 1.00 20.16 121 THR A N 1
ATOM 554 C CA . THR A 1 94 ? -1.217 47.453 4.956 1.00 21.47 121 THR A CA 1
ATOM 555 C C . THR A 1 94 ? -2.421 46.519 4.966 1.00 21.75 121 THR A C 1
ATOM 556 O O . THR A 1 94 ? -3.485 46.944 5.398 1.00 22.45 121 THR A O 1
ATOM 560 N N . LYS A 1 95 ? -2.267 45.277 4.505 1.00 20.10 122 LYS A N 1
ATOM 561 C CA . LYS A 1 95 ? -3.439 44.371 4.346 1.00 19.10 122 LYS A CA 1
ATOM 562 C C . LYS A 1 95 ? -3.139 42.948 4.753 1.00 20.48 122 LYS A C 1
ATOM 563 O O . LYS A 1 95 ? -2.048 42.467 4.552 1.00 18.11 122 LYS A O 1
ATOM 569 N N . ARG A 1 96 ? -4.140 42.283 5.326 1.00 17.98 123 ARG A N 1
ATOM 570 C CA . ARG A 1 96 ? -4.113 40.840 5.507 1.00 18.08 123 ARG A CA 1
ATOM 571 C C . ARG A 1 96 ? -5.072 40.241 4.510 1.00 16.56 123 ARG A C 1
ATOM 572 O O . ARG A 1 96 ? -6.181 40.740 4.302 1.00 19.40 123 ARG A O 1
ATOM 580 N N . ILE A 1 97 ? -4.593 39.190 3.872 1.00 18.81 124 ILE A N 1
ATOM 581 C CA . ILE A 1 97 ? -5.353 38.382 2.938 1.00 20.66 124 ILE A CA 1
ATOM 582 C C . ILE A 1 97 ? -5.535 37.005 3.560 1.00 21.01 124 ILE A C 1
ATOM 583 O O . ILE A 1 97 ? -4.589 36.437 4.111 1.00 21.17 124 ILE A O 1
ATOM 588 N N . LEU A 1 98 ? -6.753 36.478 3.445 1.00 19.97 125 LEU A N 1
ATOM 589 C CA . LEU A 1 98 ? -7.071 35.074 3.787 1.00 19.26 125 LEU A CA 1
ATOM 590 C C . LEU A 1 98 ? -7.631 34.420 2.559 1.00 19.80 125 LEU A C 1
ATOM 591 O O . LEU A 1 98 ? -8.488 35.012 1.873 1.00 21.49 125 LEU A O 1
ATOM 596 N N . ILE A 1 99 ? -7.182 33.189 2.301 1.00 19.56 126 ILE A N 1
ATOM 597 C CA . ILE A 1 99 ? -7.729 32.346 1.268 1.00 20.67 126 ILE A CA 1
ATOM 598 C C . ILE A 1 99 ? -8.102 31.018 1.914 1.00 22.51 126 ILE A C 1
ATOM 599 O O . ILE A 1 99 ? -7.208 30.213 2.241 1.00 20.60 126 ILE A O 1
ATOM 604 N N . SER A 1 100 ? -9.403 30.804 2.151 1.00 19.09 127 SER A N 1
ATOM 605 C CA . SER A 1 100 ? -9.833 29.652 2.913 1.00 21.12 127 SER A CA 1
ATOM 606 C C . SER A 1 100 ? -9.912 28.471 1.976 1.00 22.74 127 SER A C 1
ATOM 607 O O . SER A 1 100 ? -10.529 28.561 0.929 1.00 22.63 127 SER A O 1
ATOM 610 N N . ARG A 1 101 ? -9.263 27.372 2.332 1.00 24.65 128 ARG A N 1
ATOM 611 C CA . ARG A 1 101 ? -9.344 26.157 1.496 1.00 27.95 128 ARG A CA 1
ATOM 612 C C . ARG A 1 101 ? -10.469 25.238 1.913 1.00 26.93 128 ARG A C 1
ATOM 613 O O . ARG A 1 101 ? -10.771 24.299 1.193 1.00 27.94 128 ARG A O 1
ATOM 621 N N . THR A 1 102 ? -11.074 25.497 3.075 1.00 23.94 129 THR A N 1
ATOM 622 C CA . THR A 1 102 ? -12.157 24.669 3.588 1.00 27.53 129 THR A CA 1
ATOM 623 C C . THR A 1 102 ? -13.527 25.334 3.574 1.00 30.92 129 THR A C 1
ATOM 624 O O . THR A 1 102 ? -14.546 24.632 3.586 1.00 28.59 129 THR A O 1
ATOM 628 N N . GLN A 1 103 ? -13.562 26.665 3.569 1.00 29.28 130 GLN A N 1
ATOM 629 C CA . GLN A 1 103 ? -14.835 27.387 3.676 1.00 31.05 130 GLN A CA 1
ATOM 630 C C . GLN A 1 103 ? -15.094 28.271 2.468 1.00 26.61 130 GLN A C 1
ATOM 631 O O . GLN A 1 103 ? -16.004 29.087 2.468 1.00 28.67 130 GLN A O 1
ATOM 637 N N . ASN A 1 104 ? -14.300 28.093 1.423 1.00 27.78 131 ASN A N 1
ATOM 638 C CA . ASN A 1 104 ? -14.603 28.636 0.107 1.00 28.66 131 ASN A CA 1
ATOM 639 C C . ASN A 1 104 ? -14.891 30.134 0.111 1.00 27.19 131 ASN A C 1
ATOM 640 O O . ASN A 1 104 ? -15.892 30.601 -0.419 1.00 29.14 131 ASN A O 1
ATOM 645 N N . TYR A 1 105 ? -13.991 30.891 0.711 1.00 27.10 132 TYR A N 1
ATOM 646 C CA . TYR A 1 105 ? -14.039 32.344 0.629 1.00 24.29 132 TYR A CA 1
ATOM 647 C C . TYR A 1 105 ? -12.643 32.926 0.653 1.00 22.00 132 TYR A C 1
ATOM 648 O O . TYR A 1 105 ? -11.665 32.247 0.979 1.00 21.65 132 TYR A O 1
ATOM 657 N N . GLN A 1 106 ? -12.590 34.212 0.330 1.00 22.45 133 GLN A N 1
ATOM 658 C CA . GLN A 1 106 ? -11.404 35.043 0.486 1.00 19.23 133 GLN A CA 1
ATOM 659 C C . GLN A 1 106 ? -11.776 36.357 1.143 1.00 19.96 133 GLN A C 1
ATOM 660 O O . GLN A 1 106 ? -12.901 36.810 1.013 1.00 23.02 133 GLN A O 1
ATOM 666 N N . ALA A 1 107 ? -10.796 36.970 1.813 1.00 20.62 134 ALA A N 1
ATOM 667 C CA . ALA A 1 107 ? -10.967 38.254 2.481 1.00 23.58 134 ALA A CA 1
ATOM 668 C C . ALA A 1 107 ? -9.671 39.082 2.439 1.00 24.33 134 ALA A C 1
ATOM 669 O O . ALA A 1 107 ? -8.575 38.554 2.575 1.00 23.64 134 ALA A O 1
ATOM 671 N N . VAL A 1 108 ? -9.839 40.376 2.200 1.00 22.43 135 VAL A N 1
ATOM 672 C CA . VAL A 1 108 ? -8.788 41.362 2.298 1.00 23.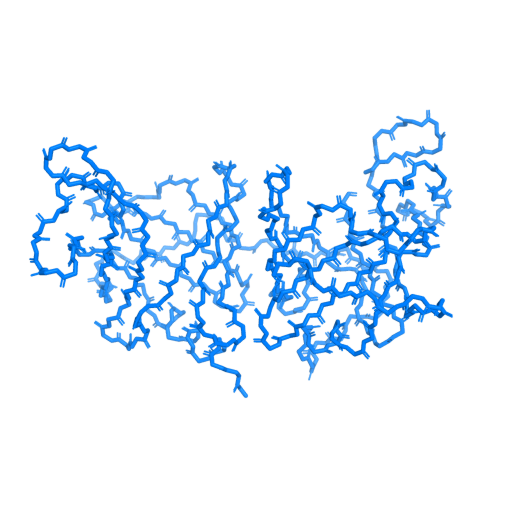78 135 VAL A CA 1
ATOM 673 C C . VAL A 1 108 ? -9.237 42.402 3.320 1.00 26.40 135 VAL A C 1
ATOM 674 O O . VAL A 1 108 ? -10.335 42.948 3.186 1.00 24.63 135 VAL A O 1
ATOM 678 N N . VAL A 1 109 ? -8.428 42.669 4.341 1.00 21.98 136 VAL A N 1
ATOM 679 C CA . VAL A 1 109 ? -8.783 43.717 5.315 1.00 23.50 136 VAL A CA 1
ATOM 680 C C . VAL A 1 109 ? -7.594 44.651 5.509 1.00 24.24 136 VAL A C 1
ATOM 681 O O . VAL A 1 109 ? -6.453 44.234 5.374 1.00 19.79 136 VAL A O 1
ATOM 685 N N . ASP A 1 110 ? -7.884 45.912 5.797 1.00 21.89 137 ASP A N 1
ATOM 686 C CA . ASP A 1 110 ? -6.858 46.916 6.048 1.00 22.61 137 ASP A CA 1
ATOM 687 C C . ASP A 1 110 ? -6.419 46.838 7.487 1.00 23.82 137 ASP A C 1
ATOM 688 O O . ASP A 1 110 ? -7.238 46.961 8.398 1.00 21.61 137 ASP A O 1
ATOM 693 N N . LEU A 1 111 ? -5.114 46.647 7.693 1.00 23.91 138 LEU A N 1
ATOM 694 C CA . LEU A 1 111 ? -4.541 46.561 9.021 1.00 20.72 138 LEU A CA 1
ATOM 695 C C . LEU A 1 111 ? -4.384 47.958 9.600 1.00 21.95 138 LEU A C 1
ATOM 696 O O . LEU A 1 111 ? -4.004 48.888 8.889 1.00 23.63 138 LEU A O 1
ATOM 701 N N . THR A 1 112 ? -4.694 48.105 10.880 1.00 19.60 139 THR A N 1
ATOM 702 C CA . THR A 1 112 ? -4.540 49.396 11.580 1.00 17.78 139 THR A CA 1
ATOM 703 C C . THR A 1 112 ? -3.520 49.303 12.729 1.00 19.24 139 THR A C 1
ATOM 704 O O . THR A 1 112 ? -2.926 50.317 13.107 1.00 22.15 139 THR A O 1
ATOM 708 N N . GLU A 1 113 ? -3.283 48.113 13.276 1.00 20.83 140 GLU A N 1
ATOM 709 C CA . GLU A 1 113 ? -2.178 47.912 14.210 1.00 19.75 140 GLU A CA 1
ATOM 710 C C . GLU A 1 113 ? -1.727 46.475 14.183 1.00 21.48 140 GLU A C 1
ATOM 711 O O . GLU A 1 113 ? -2.555 45.593 14.237 1.00 21.36 140 GLU A O 1
ATOM 717 N N . VAL A 1 114 ? -0.411 46.242 14.182 1.00 19.47 141 VAL A N 1
ATOM 718 C CA . VAL A 1 114 ? 0.127 44.882 14.414 1.00 18.86 141 VAL A CA 1
ATOM 719 C C . VAL A 1 114 ? 1.296 45.028 15.409 1.00 23.96 141 VAL A C 1
ATOM 720 O O . VAL A 1 114 ? 2.373 45.450 15.042 1.00 24.46 141 VAL A O 1
ATOM 724 N N . SER A 1 115 ? 1.028 44.771 16.689 1.00 22.71 142 SER A N 1
ATOM 725 C CA . SER A 1 115 ? 1.985 44.920 17.802 1.00 24.85 142 SER A CA 1
ATOM 726 C C . SER A 1 115 ? 1.893 43.614 18.571 1.00 22.76 142 SER A C 1
ATOM 727 O O . SER A 1 115 ? 0.930 42.896 18.424 1.00 24.47 142 SER A O 1
ATOM 730 N N . LYS A 1 116 ? 2.881 43.332 19.399 1.00 25.49 143 LYS A N 1
ATOM 731 C CA . LYS A 1 116 ? 2.901 42.082 20.173 1.00 29.63 143 LYS A CA 1
ATOM 732 C C . LYS A 1 116 ? 1.702 41.943 21.111 1.00 31.43 143 LYS A C 1
ATOM 733 O O . LYS A 1 116 ? 1.228 40.833 21.388 1.00 32.89 143 LYS A O 1
ATOM 736 N N . ASP A 1 117 ? 1.163 43.073 21.556 1.00 27.75 144 ASP A N 1
ATOM 737 C CA . ASP A 1 117 ? 0.037 43.053 22.497 1.00 32.06 144 ASP A CA 1
ATOM 738 C C . ASP A 1 117 ? -1.321 43.399 21.850 1.00 28.38 144 ASP A C 1
ATOM 739 O O . ASP A 1 117 ? -2.323 43.459 22.539 1.00 30.83 144 ASP A O 1
ATOM 744 N N . LYS A 1 118 ? -1.354 43.662 20.543 1.00 24.56 145 LYS A N 1
ATOM 745 C CA . LYS A 1 118 ? -2.571 44.198 19.912 1.00 23.26 145 LYS A CA 1
ATOM 746 C C . LYS A 1 118 ? -2.491 44.100 18.402 1.00 23.98 145 LYS A C 1
ATOM 747 O O . LYS A 1 118 ? -1.561 44.628 17.770 1.00 21.45 145 LYS A O 1
ATOM 753 N N . PHE A 1 119 ? -3.474 43.401 17.827 1.00 22.96 146 PHE A N 1
ATOM 754 C CA . PHE A 1 119 ? -3.633 43.251 16.398 1.00 21.99 146 PHE A CA 1
ATOM 755 C C . PHE A 1 119 ? -5.039 43.715 16.035 1.00 20.62 146 PHE A C 1
ATOM 756 O O . PHE A 1 119 ? -6.008 43.201 16.567 1.00 19.39 146 PHE A O 1
ATOM 764 N N . THR A 1 120 ? -5.138 44.714 15.159 1.00 19.61 147 THR A N 1
ATOM 765 C CA . THR A 1 120 ? -6.406 45.316 14.817 1.00 18.56 147 THR A CA 1
ATOM 766 C C . THR A 1 120 ? -6.480 45.506 13.312 1.00 19.46 147 THR A C 1
ATOM 767 O O . THR A 1 120 ? -5.521 45.945 12.691 1.00 22.23 147 THR A O 1
ATOM 771 N N . TYR A 1 121 ? -7.626 45.182 12.729 1.00 21.25 148 TYR A N 1
ATOM 772 C CA . TYR A 1 121 ? -7.934 45.578 11.352 1.00 23.58 148 TYR A CA 1
ATOM 773 C C . TYR A 1 121 ? -9.297 46.255 11.301 1.00 20.36 148 TYR A C 1
ATOM 774 O O . TYR A 1 121 ? -10.104 46.188 12.240 1.00 21.85 148 TYR A O 1
ATOM 783 N N . LYS A 1 122 ? -9.556 46.896 10.184 1.00 22.71 149 LYS A N 1
ATOM 784 C CA . LYS A 1 122 ? -10.844 47.511 9.925 1.00 21.18 149 LYS A CA 1
ATOM 785 C C . LYS A 1 122 ? -11.478 46.835 8.704 1.00 25.72 149 LYS A C 1
ATOM 786 O O . LYS A 1 122 ? -10.779 46.326 7.807 1.00 25.14 149 LYS A O 1
ATOM 792 N N . ARG A 1 123 ? -12.799 46.832 8.713 1.00 22.97 150 ARG A N 1
ATOM 793 C CA . ARG A 1 123 ? -13.609 46.312 7.628 1.00 24.30 150 ARG A CA 1
ATOM 794 C C . ARG A 1 123 ? -15.031 46.821 7.777 1.00 26.55 150 ARG A C 1
ATOM 795 O O . ARG A 1 123 ? -15.352 47.586 8.693 1.00 26.47 150 ARG A O 1
ATOM 803 N N . LEU A 1 124 ? -15.890 46.392 6.851 1.00 24.64 151 LEU A N 1
ATOM 804 C CA . LEU A 1 124 ? -17.315 46.682 6.934 1.00 28.99 151 LEU A CA 1
ATOM 805 C C . LEU A 1 124 ? -18.041 45.800 7.978 1.00 28.58 151 LEU A C 1
ATOM 806 O O . LEU A 1 124 ? -17.806 44.597 8.070 1.00 27.82 151 LEU A O 1
ATOM 811 N N . GLY A 1 125 ? -18.903 46.431 8.771 1.00 29.84 152 GLY A N 1
ATOM 812 C CA . GLY A 1 125 ? -19.700 45.753 9.745 1.00 28.76 152 GLY A CA 1
ATOM 813 C C . GLY A 1 125 ? -21.035 46.441 9.880 1.00 31.81 152 GLY A C 1
ATOM 814 O O . GLY A 1 125 ? -21.415 47.308 9.047 1.00 29.89 152 GLY A O 1
ATOM 815 N N . LYS A 1 126 ? -21.723 46.099 10.972 1.00 30.69 153 LYS A N 1
ATOM 816 C CA . LYS A 1 126 ? -23.067 46.562 11.228 1.00 34.28 153 LYS A CA 1
ATOM 817 C C . LYS A 1 126 ? -23.142 47.306 12.535 1.00 33.36 153 LYS A C 1
ATOM 818 O O . LYS A 1 126 ? -22.524 46.912 13.517 1.00 33.60 153 LYS A O 1
ATOM 824 N N . ASP A 1 127 ? -23.939 48.363 12.541 1.00 32.29 154 ASP A N 1
ATOM 825 C CA . ASP A 1 127 ? -24.243 49.081 13.740 1.00 34.14 154 ASP A CA 1
ATOM 826 C C . ASP A 1 127 ? -25.536 48.537 14.357 1.00 38.48 154 ASP A C 1
ATOM 827 O O . ASP A 1 127 ? -26.064 47.517 13.883 1.00 38.21 154 ASP A O 1
ATOM 832 N N . LYS A 1 128 ? -26.038 49.202 15.396 1.00 40.89 155 LYS A N 1
ATOM 833 C CA . LYS A 1 128 ? -27.199 48.698 16.144 1.00 46.67 155 LYS A CA 1
ATOM 834 C C . LYS A 1 128 ? -28.507 48.822 15.371 1.00 51.19 155 LYS A C 1
ATOM 835 O O . LYS A 1 128 ? -29.482 48.138 15.676 1.00 56.66 155 LYS A O 1
ATOM 841 N N . LEU A 1 129 ? -28.533 49.706 14.382 1.00 50.27 156 LEU A N 1
ATOM 842 C CA . LEU A 1 129 ? -29.692 49.863 13.523 1.00 49.95 156 LEU A CA 1
ATOM 843 C C . LEU A 1 129 ? -29.567 49.039 12.247 1.00 50.01 156 LEU A C 1
ATOM 844 O O . LEU A 1 129 ? -30.383 49.171 11.345 1.00 54.25 156 LEU A O 1
ATOM 849 N N . GLY A 1 130 ? -28.558 48.186 12.170 1.00 44.99 157 GLY A N 1
ATOM 850 C CA . GLY A 1 130 ? -28.338 47.363 10.989 1.00 50.04 157 GLY A CA 1
ATOM 851 C C . GLY A 1 130 ? -27.740 48.073 9.783 1.00 50.62 157 GLY A C 1
ATOM 852 O O . GLY A 1 130 ? -27.692 47.493 8.702 1.00 52.56 157 GLY A O 1
ATOM 853 N N . ASN A 1 131 ? -27.278 49.313 9.950 1.00 49.95 158 ASN A N 1
ATOM 854 C CA . ASN A 1 131 ? -26.613 50.029 8.856 1.00 47.11 158 ASN A CA 1
ATOM 855 C C . ASN A 1 131 ? -25.167 49.572 8.703 1.00 41.27 158 ASN A C 1
ATOM 856 O O . ASN A 1 131 ? -24.531 49.111 9.669 1.00 33.68 158 ASN A O 1
ATOM 861 N N . ASP A 1 132 ? -24.644 49.730 7.487 1.00 37.87 159 ASP A N 1
ATOM 862 C CA . ASP A 1 132 ? -23.242 49.453 7.208 1.00 40.47 159 ASP A CA 1
ATOM 863 C C . ASP A 1 132 ? -22.339 50.532 7.842 1.00 37.13 159 ASP A C 1
ATOM 864 O O . ASP A 1 132 ? -22.580 51.728 7.684 1.00 36.08 159 ASP A O 1
ATOM 869 N N . VAL A 1 133 ? -21.308 50.098 8.553 1.00 32.55 160 VAL A N 1
ATOM 870 C CA . VAL A 1 133 ? -20.359 51.031 9.151 1.00 33.01 160 VAL A CA 1
ATOM 871 C C . VAL A 1 133 ? -18.984 50.415 9.084 1.00 28.80 160 VAL A C 1
ATOM 872 O O . VAL A 1 133 ? -18.845 49.186 8.981 1.00 27.78 160 VAL A O 1
ATOM 876 N N . GLU A 1 134 ? -17.959 51.256 9.155 1.00 25.70 161 GLU A N 1
ATOM 877 C CA . GLU A 1 134 ? -16.611 50.730 9.273 1.00 25.88 161 GLU A CA 1
ATOM 878 C C . GLU A 1 134 ? -16.384 50.344 10.735 1.00 21.94 161 GLU A C 1
ATOM 879 O O . GLU A 1 134 ? -16.650 51.143 11.659 1.00 25.34 161 GLU A O 1
ATOM 885 N N . VAL A 1 135 ? -15.897 49.131 10.952 1.00 20.66 162 VAL A N 1
ATOM 886 C CA . VAL A 1 135 ? -15.610 48.684 12.299 1.00 21.58 162 VAL A CA 1
ATOM 887 C C . VAL A 1 135 ? -14.142 48.247 12.378 1.00 20.90 162 VAL A C 1
ATOM 888 O O . VAL A 1 135 ? -13.514 47.974 11.357 1.00 20.37 162 VAL A O 1
ATOM 892 N N . TYR A 1 136 ? -13.640 48.189 13.606 1.00 20.59 163 TYR A N 1
ATOM 893 C CA . TYR A 1 136 ? -12.274 47.828 13.934 1.00 21.03 163 TYR A CA 1
ATOM 894 C C . TYR A 1 136 ? -12.392 46.602 14.801 1.00 19.96 163 TYR A C 1
ATOM 895 O O . TYR A 1 136 ? -13.121 46.628 15.816 1.00 22.40 163 TYR A O 1
ATOM 904 N N . VAL A 1 137 ? -11.740 45.518 14.393 1.00 18.88 164 VAL A N 1
ATOM 905 C CA . VAL A 1 137 ? -11.759 44.258 15.140 1.00 18.65 164 VAL A CA 1
ATOM 906 C C . VAL A 1 137 ? -10.433 44.104 15.880 1.00 19.53 164 VAL A C 1
ATOM 907 O O . VAL A 1 137 ? -9.377 43.874 15.271 1.00 23.03 164 VAL A O 1
ATOM 911 N N . GLU A 1 138 ? -10.489 44.234 17.201 1.00 19.42 165 GLU A N 1
ATOM 912 C CA . GLU A 1 138 ? -9.273 44.181 18.008 1.00 21.19 165 GLU A CA 1
ATOM 913 C C . GLU A 1 138 ? -8.994 42.755 18.409 1.00 20.10 165 GLU A C 1
ATOM 914 O O . GLU A 1 138 ? -9.912 41.963 18.553 1.00 20.89 165 GLU A O 1
ATOM 920 N N . HIS A 1 139 ? -7.710 42.441 18.597 1.00 17.48 166 HIS A N 1
ATOM 921 C CA . HIS A 1 139 ? -7.281 41.123 19.086 1.00 19.09 166 HIS A CA 1
ATOM 922 C C . HIS A 1 139 ? -6.094 41.258 20.013 1.00 20.29 166 HIS A C 1
ATOM 923 O O . HIS A 1 139 ? -5.277 42.180 19.841 1.00 19.06 166 HIS A O 1
ATOM 930 N N . ILE A 1 140 ? -5.959 40.321 20.957 1.00 20.94 167 ILE A N 1
ATOM 931 C CA . ILE A 1 140 ? -4.821 40.273 21.857 1.00 20.71 167 ILE A CA 1
ATOM 932 C C . ILE A 1 140 ? -4.321 38.845 21.894 1.00 22.05 167 ILE A C 1
ATOM 933 O O . ILE A 1 140 ? -5.025 37.939 21.410 1.00 20.08 167 ILE A O 1
ATOM 938 N N . PRO A 1 141 ? -3.121 38.628 22.463 1.00 21.07 168 PRO A N 1
ATOM 939 C CA . PRO A 1 141 ? -2.638 37.272 22.534 1.00 21.74 168 PRO A CA 1
ATOM 940 C C . PRO A 1 141 ? -3.579 36.330 23.286 1.00 22.56 168 PRO A C 1
ATOM 941 O O . PRO A 1 141 ? -4.253 36.723 24.257 1.00 22.55 168 PRO A O 1
ATOM 945 N N . TYR A 1 142 ? -3.619 35.091 22.830 1.00 22.52 169 TYR A N 1
ATOM 946 C CA . TYR A 1 142 ? -4.431 34.090 23.490 1.00 22.23 169 TYR A CA 1
ATOM 947 C C . TYR A 1 142 ? -3.537 33.136 24.170 1.00 24.97 169 TYR A C 1
ATOM 948 O O . TYR A 1 142 ? -2.598 32.626 23.551 1.00 26.23 169 TYR A O 1
ATOM 957 N N . HIS A 1 143 ? -3.862 32.876 25.427 1.00 26.04 170 HIS A N 1
ATOM 958 C CA . HIS A 1 143 ? -3.116 31.945 26.297 1.00 30.46 170 HIS A CA 1
ATOM 959 C C . HIS A 1 143 ? -4.109 31.103 27.103 1.00 30.31 170 HIS A C 1
ATOM 960 O O . HIS A 1 143 ? -4.240 31.227 28.316 1.00 35.76 170 HIS A O 1
ATOM 967 N N . GLY A 1 144 ? -4.851 30.269 26.395 1.00 33.85 171 GLY A N 1
ATOM 968 C CA . GLY A 1 144 ? -5.837 29.411 27.020 1.00 31.85 171 GLY A CA 1
ATOM 969 C C . GLY A 1 144 ? -5.510 27.972 26.728 1.00 32.67 171 GLY A C 1
ATOM 970 O O . GLY A 1 144 ? -4.537 27.416 27.246 1.00 39.72 171 GLY A O 1
ATOM 971 N N . LYS A 1 145 ? -6.378 27.342 25.952 1.00 47.13 172 LYS A N 1
ATOM 972 C CA . LYS A 1 145 ? -6.122 26.014 25.402 1.00 53.21 172 LYS A CA 1
ATOM 973 C C . LYS A 1 145 ? -4.927 26.089 24.446 1.00 47.09 172 LYS A C 1
ATOM 974 O O . LYS A 1 145 ? -4.820 27.022 23.646 1.00 43.25 172 LYS A O 1
ATOM 980 N N . LYS A 1 146 ? -4.012 25.131 24.535 1.00 48.09 173 LYS A N 1
ATOM 981 C CA . LYS A 1 146 ? -2.923 25.040 23.563 1.00 48.44 173 LYS A CA 1
ATOM 982 C C . LYS A 1 146 ? -3.559 24.697 22.217 1.00 45.65 173 LYS A C 1
ATOM 983 O O . LYS A 1 146 ? -4.260 23.695 22.125 1.00 47.43 173 LYS A O 1
ATOM 985 N N . LEU A 1 147 ? -3.371 25.553 21.211 1.00 40.45 174 LEU A N 1
ATOM 986 C CA . LEU A 1 147 ? -4.028 25.366 19.922 1.00 36.65 174 LEU A CA 1
ATOM 987 C C . LEU A 1 147 ? -3.095 24.615 18.977 1.00 35.05 174 LEU A C 1
ATOM 988 O O . LEU A 1 147 ? -1.935 24.950 18.858 1.00 35.79 174 LEU A O 1
ATOM 993 N N . ALA A 1 148 ? -3.626 23.616 18.282 1.00 37.57 175 ALA A N 1
ATOM 994 C CA . ALA A 1 148 ? -2.870 22.872 17.288 1.00 35.38 175 ALA A CA 1
ATOM 995 C C . ALA A 1 148 ? -3.660 22.851 15.971 1.00 30.61 175 ALA A C 1
ATOM 996 O O . ALA A 1 148 ? -4.888 22.745 15.979 1.00 31.57 175 ALA A O 1
ATOM 998 N N . PHE A 1 149 ? -2.969 22.979 14.862 1.00 27.99 176 PHE A N 1
ATOM 999 C CA . PHE A 1 149 ? -3.612 22.870 13.551 1.00 31.09 176 PHE A CA 1
ATOM 1000 C C . PHE A 1 149 ? -4.295 21.510 13.451 1.00 31.80 176 PHE A C 1
ATOM 1001 O O . PHE A 1 149 ? -3.744 20.469 13.896 1.00 30.07 176 PHE A O 1
ATOM 1009 N N . THR A 1 150 ? -5.515 21.527 12.926 1.00 30.11 177 THR A N 1
ATOM 1010 C CA . THR A 1 150 ? -6.259 20.284 12.714 1.00 30.56 177 THR A CA 1
ATOM 1011 C C . THR A 1 150 ? -5.509 19.465 11.647 1.00 31.61 177 THR A C 1
ATOM 1012 O O . THR A 1 150 ? -5.343 18.248 11.781 1.00 30.82 177 THR A O 1
ATOM 1016 N N . ASN A 1 151 ? -5.093 20.160 10.588 1.00 28.34 178 ASN A N 1
ATOM 1017 C CA . ASN A 1 151 ? -4.416 19.556 9.448 1.00 31.15 178 ASN A CA 1
ATOM 1018 C C . ASN A 1 151 ? -3.036 20.126 9.236 1.00 29.69 178 ASN A C 1
ATOM 1019 O O . ASN A 1 151 ? -2.097 19.367 9.112 1.00 27.35 178 ASN A O 1
ATOM 1024 N N . GLY A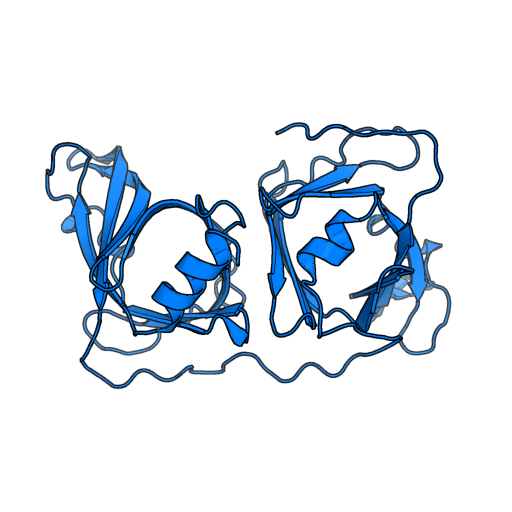 1 152 ? -2.917 21.457 9.210 1.00 27.16 179 GLY A N 1
ATOM 1025 C CA . GLY A 1 152 ? -1.676 22.097 8.853 1.00 25.55 179 GLY A CA 1
ATOM 1026 C C . GLY A 1 152 ? -1.353 22.079 7.354 1.00 24.81 179 GLY A C 1
ATOM 1027 O O . GLY A 1 152 ? -2.050 21.471 6.537 1.00 24.30 179 GLY A O 1
ATOM 1028 N N . ARG A 1 153 ? -0.302 22.812 6.989 1.00 25.17 180 ARG A N 1
ATOM 1029 C CA . ARG A 1 153 ? 0.184 22.836 5.629 1.00 25.56 180 ARG A CA 1
ATOM 1030 C C . ARG A 1 153 ? 0.758 21.435 5.333 1.00 28.00 180 ARG A C 1
ATOM 1031 O O . ARG A 1 153 ? 1.630 20.996 6.033 1.00 25.78 180 ARG A O 1
ATOM 1039 N N . GLU A 1 154 ? 0.234 20.741 4.332 1.00 28.82 181 GLU A N 1
ATOM 1040 C CA . GLU A 1 154 ? 0.781 19.439 3.951 1.00 30.48 181 GLU A CA 1
ATOM 1041 C C . GLU A 1 154 ? 2.108 19.581 3.229 1.00 27.58 181 GLU A C 1
ATOM 1042 O O . GLU A 1 154 ? 2.422 20.643 2.723 1.00 23.56 181 GLU A O 1
ATOM 1048 N N . ALA A 1 155 ? 2.850 18.481 3.139 1.00 26.41 182 ALA A N 1
ATOM 1049 C CA . ALA A 1 155 ? 4.023 18.417 2.273 1.00 24.31 182 ALA A CA 1
ATOM 1050 C C . ALA A 1 155 ? 3.620 18.584 0.816 1.00 22.98 182 ALA A C 1
ATOM 1051 O O . ALA A 1 155 ? 2.555 18.126 0.363 1.00 26.74 182 ALA A O 1
ATOM 1053 N N . LEU A 1 156 ? 4.475 19.285 0.093 1.00 23.66 183 LEU A N 1
ATOM 1054 C CA . LEU A 1 156 ? 4.273 19.605 -1.303 1.00 24.24 183 LEU A CA 1
ATOM 1055 C C . LEU A 1 156 ? 5.492 19.097 -2.071 1.00 28.24 183 LEU A C 1
ATOM 1056 O O . LEU A 1 156 ? 6.603 19.588 -1.862 1.00 26.73 183 LEU A O 1
ATOM 1061 N N . THR A 1 157 ? 5.253 18.154 -2.969 1.00 22.60 184 THR A N 1
ATOM 1062 C CA . THR A 1 157 ? 6.310 17.364 -3.601 1.00 23.69 184 THR A CA 1
ATOM 1063 C C . THR A 1 157 ? 6.381 17.435 -5.155 1.00 22.88 184 THR A C 1
ATOM 1064 O O . THR A 1 157 ? 7.155 16.679 -5.775 1.00 25.54 184 THR A O 1
ATOM 1068 N N . ASN A 1 158 ? 5.561 18.259 -5.793 1.00 23.05 185 ASN A N 1
ATOM 1069 C CA . ASN A 1 158 ? 5.627 18.389 -7.268 1.00 20.60 185 ASN A CA 1
ATOM 1070 C C . ASN A 1 158 ? 6.830 19.273 -7.616 1.00 20.34 185 ASN A C 1
ATOM 1071 O O . ASN A 1 158 ? 6.975 20.397 -7.083 1.00 19.73 185 ASN A O 1
ATOM 1076 N N . GLN A 1 159 ? 7.682 18.796 -8.507 1.00 18.57 186 GLN A N 1
ATOM 1077 C CA . GLN A 1 159 ? 8.842 19.589 -8.940 1.00 20.85 186 GLN A CA 1
ATOM 1078 C C . GLN A 1 159 ? 9.275 19.261 -10.357 1.00 22.07 186 GLN A C 1
ATOM 1079 O O . GLN A 1 159 ? 9.419 18.068 -10.740 1.00 21.23 186 GLN A O 1
ATOM 1085 N N . THR A 1 160 ? 9.466 20.328 -11.136 1.00 20.00 187 THR A N 1
ATOM 1086 C CA . THR A 1 160 ? 9.809 20.221 -12.552 1.00 18.80 187 THR A CA 1
ATOM 1087 C C . THR A 1 160 ? 11.089 20.999 -12.911 1.00 19.25 187 THR A C 1
ATOM 1088 O O . THR A 1 160 ? 11.609 20.871 -14.029 1.00 22.57 187 THR A O 1
ATOM 1092 N N . GLY A 1 161 ? 11.601 21.771 -11.964 1.00 21.57 188 GLY A N 1
ATOM 1093 C CA . GLY A 1 161 ? 12.843 22.530 -12.144 1.00 21.79 188 GLY A CA 1
ATOM 1094 C C . GLY A 1 161 ? 13.352 23.102 -10.839 1.00 23.36 188 GLY A C 1
ATOM 1095 O O . GLY A 1 161 ? 12.768 22.841 -9.777 1.00 21.55 188 GLY A O 1
ATOM 1096 N N . LYS A 1 162 ? 14.430 23.891 -10.912 1.00 19.02 189 LYS A N 1
ATOM 1097 C CA . LYS A 1 162 ? 15.019 24.501 -9.731 1.00 20.32 189 LYS A CA 1
ATOM 1098 C C . LYS A 1 162 ? 13.997 25.386 -9.030 1.00 22.28 189 LYS A C 1
ATOM 1099 O O . LYS A 1 162 ? 13.337 26.213 -9.668 1.00 19.18 189 LYS A O 1
ATOM 1105 N N . ILE A 1 163 ? 13.883 25.207 -7.727 1.00 21.32 190 ILE A N 1
ATOM 1106 C CA . ILE A 1 163 ? 13.061 26.090 -6.890 1.00 23.64 190 ILE A CA 1
ATOM 1107 C C . ILE A 1 163 ? 14.024 26.780 -5.940 1.00 20.41 190 ILE A C 1
ATOM 1108 O O . ILE A 1 163 ? 14.636 26.134 -5.061 1.00 23.64 190 ILE A O 1
ATOM 1113 N N . VAL A 1 164 ? 14.212 28.075 -6.164 1.00 22.01 191 VAL A N 1
ATOM 1114 C CA . VAL A 1 164 ? 15.070 28.898 -5.331 1.00 22.20 191 VAL A CA 1
ATOM 1115 C C . VAL A 1 164 ? 14.424 29.142 -3.977 1.00 21.91 191 VAL A C 1
ATOM 1116 O O . VAL A 1 164 ? 13.262 29.551 -3.893 1.00 21.43 191 VAL A O 1
ATOM 1120 N N . THR A 1 165 ? 15.184 28.908 -2.916 1.00 23.42 192 THR A N 1
ATOM 1121 C CA . THR A 1 165 ? 14.678 29.109 -1.556 1.00 29.65 192 THR A CA 1
ATOM 1122 C C . THR A 1 165 ? 15.512 30.067 -0.717 1.00 32.38 192 THR A C 1
ATOM 1123 O O . THR A 1 165 ? 15.123 30.383 0.412 1.00 31.62 192 THR A O 1
ATOM 1127 N N . ASN A 1 166 ? 16.646 30.535 -1.227 1.00 28.94 193 ASN A N 1
ATOM 1128 C CA . ASN A 1 166 ? 17.470 31.442 -0.424 1.00 29.91 193 ASN A CA 1
ATOM 1129 C C . ASN A 1 166 ? 17.227 32.920 -0.796 1.00 33.19 193 ASN A C 1
ATOM 1130 O O . ASN A 1 166 ? 17.977 33.808 -0.387 1.00 31.55 193 ASN A O 1
ATOM 1135 N N . LYS A 1 167 ? 16.191 33.163 -1.598 1.00 28.82 194 LYS A N 1
ATOM 1136 C CA . LYS A 1 167 ? 15.760 34.516 -1.954 1.00 31.34 194 LYS A CA 1
ATOM 1137 C C . LYS A 1 167 ? 14.228 34.564 -1.883 1.00 28.36 194 LYS A C 1
ATOM 1138 O O . LYS A 1 167 ? 13.550 33.568 -2.150 1.00 24.82 194 LYS A O 1
ATOM 1141 N N . SER A 1 168 ? 13.707 35.743 -1.566 1.00 28.40 195 SER A N 1
ATOM 1142 C CA . SER A 1 168 ? 12.276 35.992 -1.565 1.00 25.18 195 SER A CA 1
ATOM 1143 C C . SER A 1 168 ? 11.634 35.597 -2.898 1.00 26.74 195 SER A C 1
ATOM 1144 O O . SER A 1 168 ? 12.036 36.075 -3.982 1.00 22.54 195 SER A O 1
ATOM 1147 N N . GLY A 1 169 ? 10.620 34.738 -2.810 1.00 19.85 196 GLY A N 1
ATOM 1148 C CA . GLY A 1 169 ? 9.820 34.343 -3.965 1.00 20.51 196 GLY A CA 1
ATOM 1149 C C . GLY A 1 169 ? 9.191 35.537 -4.632 1.00 20.83 196 GLY A C 1
ATOM 1150 O O . GLY A 1 169 ? 9.246 35.676 -5.860 1.00 18.96 196 GLY A O 1
ATOM 1151 N N . ASP A 1 170 ? 8.629 36.426 -3.816 1.00 19.11 197 ASP A N 1
ATOM 1152 C CA . ASP A 1 170 ? 8.012 37.630 -4.341 1.00 19.45 197 ASP A CA 1
ATOM 1153 C C . ASP A 1 170 ? 9.017 38.433 -5.148 1.00 21.28 197 ASP A C 1
ATOM 1154 O O . ASP A 1 170 ? 8.676 38.964 -6.228 1.00 22.07 197 ASP A O 1
ATOM 1159 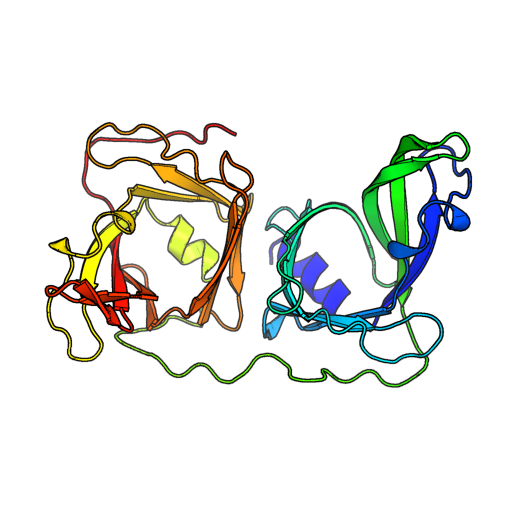N N . LYS A 1 171 ? 10.218 38.622 -4.600 1.00 20.22 198 LYS A N 1
ATOM 1160 C CA . LYS A 1 171 ? 11.252 39.376 -5.342 1.00 24.28 198 LYS A CA 1
ATOM 1161 C C . LYS A 1 171 ? 11.611 38.716 -6.668 1.00 23.21 198 LYS A C 1
ATOM 1162 O O . LYS A 1 171 ? 11.820 39.420 -7.661 1.00 22.98 198 LYS A O 1
ATOM 1168 N N . ILE A 1 172 ? 11.642 37.382 -6.710 1.00 23.44 199 ILE A N 1
ATOM 1169 C CA . ILE A 1 172 ? 11.870 36.698 -7.980 1.00 20.47 199 ILE A CA 1
ATOM 1170 C C . ILE A 1 172 ? 10.762 37.021 -8.983 1.00 20.28 199 ILE A C 1
ATOM 1171 O O . ILE A 1 172 ? 11.053 37.359 -10.143 1.00 23.26 199 ILE A O 1
ATOM 1176 N N . LEU A 1 173 ? 9.503 37.012 -8.544 1.00 20.18 200 LEU A N 1
ATOM 1177 C CA . LEU A 1 173 ? 8.401 37.367 -9.459 1.00 19.00 200 LEU A CA 1
ATOM 1178 C C . LEU A 1 173 ? 8.447 38.833 -9.891 1.00 22.10 200 LEU A C 1
ATOM 1179 O O . LEU A 1 173 ? 8.131 39.152 -11.027 1.00 20.00 200 LEU A O 1
ATOM 1184 N N . GLY A 1 174 ? 8.884 39.698 -8.985 1.00 22.49 201 GLY A N 1
ATOM 1185 C CA . GLY A 1 174 ? 9.049 41.106 -9.258 1.00 23.07 201 GLY A CA 1
ATOM 1186 C C . GLY A 1 174 ? 10.147 41.484 -10.227 1.00 24.13 201 GLY A C 1
ATOM 1187 O O . GLY A 1 174 ? 10.192 42.641 -10.620 1.00 24.91 201 GLY A O 1
ATOM 1188 N N . THR A 1 175 ? 11.029 40.553 -10.612 1.00 24.78 202 THR A N 1
ATOM 1189 C CA . THR A 1 175 ? 12.152 40.879 -11.514 1.00 24.39 202 THR A CA 1
ATOM 1190 C C . THR A 1 175 ? 11.768 41.274 -12.952 1.00 24.75 202 THR A C 1
ATOM 1191 O O . THR A 1 175 ? 12.523 41.945 -13.631 1.00 28.13 202 THR A O 1
ATOM 1195 N N . THR A 1 176 ? 10.617 40.850 -13.420 1.00 20.21 203 THR A N 1
ATOM 1196 C CA . THR A 1 176 ? 10.249 41.031 -14.814 1.00 23.12 203 THR A CA 1
ATOM 1197 C C . THR A 1 176 ? 8.742 40.789 -14.966 1.00 25.66 203 THR A C 1
ATOM 1198 O O . THR A 1 176 ? 8.112 40.115 -14.115 1.00 22.26 203 THR A O 1
ATOM 1202 N N . LEU A 1 177 ? 8.178 41.311 -16.055 1.00 23.61 204 LEU A N 1
ATOM 1203 C CA . LEU A 1 177 ? 6.900 40.786 -16.545 1.00 21.28 204 LEU A CA 1
ATOM 1204 C C . LEU A 1 177 ? 7.158 39.370 -17.002 1.00 21.34 204 LEU A C 1
ATOM 1205 O O . LEU A 1 177 ? 8.266 39.077 -17.457 1.00 23.21 204 LEU A O 1
ATOM 1210 N N . TRP A 1 178 ? 6.144 38.525 -16.865 1.00 22.22 205 TRP A N 1
ATOM 1211 C CA . TRP A 1 178 ? 6.177 37.114 -17.212 1.00 19.21 205 TRP A CA 1
ATOM 1212 C C . TRP A 1 178 ? 5.077 36.846 -18.178 1.00 23.34 205 TRP A C 1
ATOM 1213 O O . TRP A 1 178 ? 4.090 37.603 -18.239 1.00 22.54 205 TRP A O 1
ATOM 1224 N N . ASN A 1 179 ? 5.223 35.788 -18.960 1.00 20.55 206 ASN A N 1
ATOM 1225 C CA . ASN A 1 179 ? 4.072 35.259 -19.658 1.00 20.98 206 ASN A CA 1
ATOM 1226 C C . ASN A 1 179 ? 4.081 33.753 -19.623 1.00 21.45 206 ASN A C 1
ATOM 1227 O O . ASN A 1 179 ? 5.146 33.137 -19.605 1.00 18.62 206 ASN A O 1
ATOM 1232 N N . GLY A 1 180 ? 2.884 33.173 -19.587 1.00 22.33 207 GLY A N 1
ATOM 1233 C CA . GLY A 1 180 ? 2.742 31.749 -19.789 1.00 22.67 207 GLY A CA 1
ATOM 1234 C C . GLY A 1 180 ? 3.305 31.309 -21.143 1.00 22.43 207 GLY A C 1
ATOM 1235 O O . GLY A 1 180 ? 2.953 31.839 -22.204 1.00 23.18 207 GLY A O 1
ATOM 1236 N N . THR A 1 181 ? 4.155 30.307 -21.119 1.00 20.36 208 THR A N 1
ATOM 1237 C CA . THR A 1 181 ? 4.837 29.849 -22.337 1.00 20.24 208 THR A CA 1
ATOM 1238 C C . THR A 1 181 ? 4.438 28.460 -22.800 1.00 21.35 208 THR A C 1
ATOM 1239 O O . THR A 1 181 ? 4.599 28.118 -23.978 1.00 24.99 208 THR A O 1
ATOM 1243 N N . LYS A 1 182 ? 3.998 27.635 -21.867 1.00 21.40 209 LYS A N 1
ATOM 1244 C CA . LYS A 1 182 ? 3.720 26.245 -22.170 1.00 23.85 209 LYS A CA 1
ATOM 1245 C C . LYS A 1 182 ? 2.900 25.619 -21.030 1.00 23.10 209 LYS A C 1
ATOM 1246 O O . LYS A 1 182 ? 3.093 25.963 -19.856 1.00 22.13 209 LYS A O 1
ATOM 1252 N N . VAL A 1 183 ? 2.012 24.695 -21.380 1.00 23.54 210 VAL A N 1
ATOM 1253 C CA . VAL A 1 183 ? 1.322 23.851 -20.397 1.00 20.14 210 VAL A CA 1
ATOM 1254 C C . VAL A 1 183 ? 1.589 22.391 -20.750 1.00 19.18 210 VAL A C 1
ATOM 1255 O O . VAL A 1 183 ? 1.406 21.997 -21.897 1.00 22.52 210 VAL A O 1
ATOM 1259 N N . VAL A 1 184 ? 2.038 21.603 -19.758 1.00 18.50 211 VAL A N 1
ATOM 1260 C CA . VAL A 1 184 ? 2.385 20.214 -19.949 1.00 18.73 211 VAL A CA 1
ATOM 1261 C C . VAL A 1 184 ? 1.696 19.346 -18.912 1.00 18.76 211 VAL A C 1
ATOM 1262 O O . VAL A 1 184 ? 1.315 19.819 -17.843 1.00 19.51 211 VAL A O 1
ATOM 1266 N N . ASP A 1 185 ? 1.516 18.092 -19.263 1.00 20.47 212 ASP A N 1
ATOM 1267 C CA . ASP A 1 185 ? 1.036 17.093 -18.308 1.00 22.54 212 ASP A CA 1
ATOM 1268 C C . ASP A 1 185 ? 2.173 16.540 -17.444 1.00 26.53 212 ASP A C 1
ATOM 1269 O O . ASP A 1 185 ? 3.337 16.978 -17.549 1.00 24.33 212 ASP A O 1
ATOM 1274 N N . LYS A 1 186 ? 1.851 15.596 -16.567 1.00 26.84 213 LYS A N 1
ATOM 1275 C CA . LYS A 1 186 ? 2.854 15.079 -15.638 1.00 30.09 213 LYS A CA 1
ATOM 1276 C C . LYS A 1 186 ? 4.009 14.334 -16.334 1.00 32.80 213 LYS A C 1
ATOM 1277 O O . LYS A 1 186 ? 5.034 14.078 -15.715 1.00 37.70 213 LYS A O 1
ATOM 1283 N N . ASN A 1 187 ? 3.823 13.954 -17.601 1.00 28.68 214 ASN A N 1
ATOM 1284 C CA . ASN A 1 187 ? 4.866 13.323 -18.389 1.00 26.18 214 ASN A CA 1
ATOM 1285 C C . ASN A 1 187 ? 5.577 14.253 -19.363 1.00 25.67 214 ASN A C 1
ATOM 1286 O O . ASN A 1 187 ? 6.331 13.800 -20.234 1.00 28.88 214 ASN A O 1
ATOM 1291 N N . GLY A 1 188 ? 5.366 15.550 -19.217 1.00 26.06 215 GLY A N 1
ATOM 1292 C CA . GLY A 1 188 ? 5.996 16.531 -20.120 1.00 28.86 215 GLY A CA 1
ATOM 1293 C C . GLY A 1 188 ? 5.343 16.671 -21.491 1.00 31.76 215 GLY A C 1
ATOM 1294 O O . GLY A 1 188 ? 5.858 17.386 -22.357 1.00 32.66 215 GLY A O 1
ATOM 1295 N N . ASN A 1 189 ? 4.220 15.992 -21.727 1.00 26.77 216 ASN A N 1
ATOM 1296 C CA . ASN A 1 189 ? 3.501 16.142 -23.024 1.00 26.15 216 ASN A CA 1
ATOM 1297 C C . ASN A 1 189 ? 2.884 17.526 -23.116 1.00 23.18 216 ASN A C 1
ATOM 1298 O O . ASN A 1 189 ? 2.316 18.007 -22.161 1.00 22.37 216 ASN A O 1
ATOM 1303 N N . ASP A 1 190 ? 3.022 18.168 -24.262 1.00 25.41 217 ASP A N 1
ATOM 1304 C CA . ASP A 1 190 ? 2.518 19.513 -24.485 1.00 27.74 217 ASP A CA 1
ATOM 1305 C C . ASP A 1 190 ? 1.000 19.501 -24.593 1.00 26.15 217 ASP A C 1
ATOM 1306 O O . ASP A 1 190 ? 0.433 18.827 -25.462 1.00 27.63 217 ASP A O 1
ATOM 1311 N N . VAL A 1 191 ? 0.356 20.252 -23.708 1.00 24.98 218 VAL A N 1
ATOM 1312 C CA . VAL A 1 191 ? -1.095 20.400 -23.749 1.00 24.18 218 VAL A CA 1
ATOM 1313 C C . VAL A 1 191 ? -1.494 21.865 -23.788 1.00 22.17 218 VAL A C 1
ATOM 1314 O O . VAL A 1 191 ? -2.602 22.234 -23.392 1.00 22.90 218 VAL A O 1
ATOM 1318 N N . THR A 1 192 ? -0.602 22.707 -24.303 1.00 22.60 219 THR A N 1
ATOM 1319 C CA . THR A 1 192 ? -0.809 24.144 -24.241 1.00 21.88 219 THR A CA 1
ATOM 1320 C C . THR A 1 192 ? -2.092 24.560 -24.948 1.00 22.62 219 THR A C 1
ATOM 1321 O O . THR A 1 192 ? -2.808 25.402 -24.440 1.00 22.58 219 THR A O 1
ATOM 1325 N N . ALA A 1 193 ? -2.362 23.998 -26.122 1.00 20.29 220 ALA A N 1
ATOM 1326 C CA . ALA A 1 193 ? -3.514 24.415 -26.901 1.00 24.54 220 ALA A CA 1
ATOM 1327 C C . ALA A 1 193 ? -4.831 24.080 -26.176 1.00 25.06 220 ALA A C 1
ATOM 1328 O O . ALA A 1 193 ? -5.859 24.701 -26.436 1.00 26.29 220 ALA A O 1
ATOM 1330 N N . ALA A 1 194 ? -4.787 2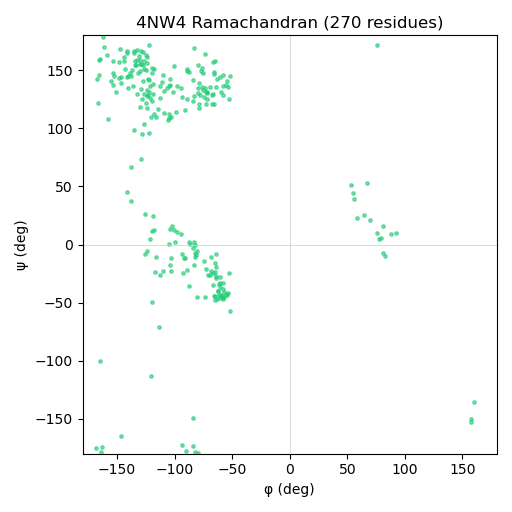3.090 -25.287 1.00 23.84 221 ALA A N 1
ATOM 1331 C CA . ALA A 1 194 ? -5.968 22.671 -24.476 1.00 27.58 221 ALA A CA 1
ATOM 1332 C C . ALA A 1 194 ? -6.202 23.566 -23.232 1.00 29.01 221 ALA A C 1
ATOM 1333 O O . ALA A 1 194 ? -7.235 23.453 -22.555 1.00 26.49 221 ALA A O 1
ATOM 1335 N N . ASN A 1 195 ? -5.245 24.453 -22.944 1.00 24.64 222 ASN A N 1
ATOM 1336 C CA . ASN A 1 195 ? -5.256 25.247 -21.721 1.00 25.48 222 ASN A CA 1
ATOM 1337 C C . ASN A 1 195 ? -4.852 26.700 -21.985 1.00 22.16 222 ASN A C 1
ATOM 1338 O O . ASN A 1 195 ? -4.181 27.281 -21.171 1.00 20.30 222 ASN A O 1
ATOM 1343 N N . GLN A 1 196 ? -5.277 27.273 -23.119 1.00 23.72 223 GLN A N 1
ATOM 1344 C CA . GLN A 1 196 ? -4.895 28.655 -23.417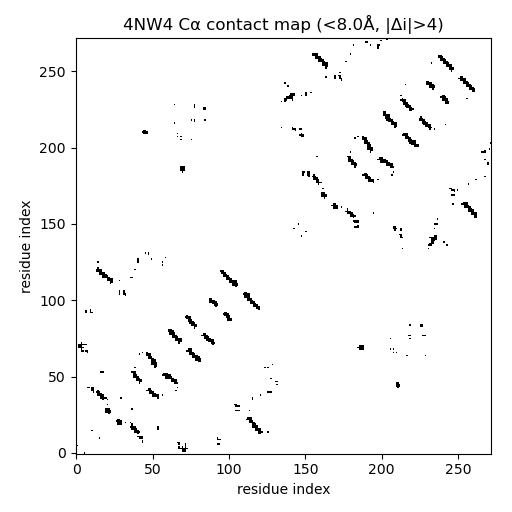 1.00 25.14 223 GLN A CA 1
ATOM 1345 C C . GLN A 1 196 ? -5.451 29.657 -22.437 1.00 28.48 223 GLN A C 1
ATOM 1346 O O . GLN A 1 196 ? -4.836 30.706 -22.264 1.00 24.26 223 GLN A O 1
ATOM 1352 N N . ASN A 1 197 ? -6.592 29.344 -21.797 1.00 26.78 224 ASN A N 1
ATOM 1353 C CA . ASN A 1 197 ? -7.115 30.184 -20.707 1.00 28.12 224 ASN A CA 1
ATOM 1354 C C . ASN A 1 197 ? -6.097 30.468 -19.598 1.00 27.80 224 ASN A C 1
ATOM 1355 O O . ASN A 1 197 ? -6.212 31.492 -18.932 1.00 29.15 224 ASN A O 1
ATOM 1360 N N . PHE A 1 198 ? -5.087 29.598 -19.422 1.00 22.45 225 PHE A N 1
ATOM 1361 C CA . PHE A 1 198 ? -4.034 29.787 -18.419 1.00 21.75 225 PHE A CA 1
ATOM 1362 C C . PHE A 1 198 ? -2.848 30.619 -18.900 1.00 21.52 225 PHE A C 1
ATOM 1363 O O . PHE A 1 198 ? -1.863 30.764 -18.156 1.00 26.07 225 PHE A O 1
ATOM 1371 N N . ILE A 1 199 ? -2.898 31.113 -20.138 1.00 21.45 226 ILE A N 1
ATOM 1372 C CA . ILE A 1 199 ? -1.758 31.797 -20.750 1.00 21.14 226 ILE A CA 1
ATOM 1373 C C . ILE A 1 199 ? -1.997 33.288 -20.781 1.00 25.50 226 ILE A C 1
ATOM 1374 O O . ILE A 1 199 ? -2.820 33.766 -21.571 1.00 25.64 226 ILE A O 1
ATOM 1379 N N . SER A 1 200 ? -1.258 34.013 -19.942 1.00 25.00 227 SER A N 1
ATOM 1380 C CA . SER A 1 200 ? -1.430 35.448 -19.758 1.00 24.76 227 SER A CA 1
ATOM 1381 C C . SER A 1 200 ? -0.099 36.116 -19.607 1.00 23.86 227 SER A C 1
ATOM 1382 O O . SER A 1 200 ? 0.911 35.463 -19.347 1.00 21.85 227 SER A O 1
ATOM 1385 N N . LEU A 1 201 ? -0.145 37.439 -19.763 1.00 24.12 228 LEU A N 1
ATOM 1386 C CA . LEU A 1 201 ? 0.921 38.336 -19.402 1.00 22.95 228 LEU A CA 1
ATOM 1387 C C . LEU A 1 201 ? 0.690 38.744 -17.946 1.00 28.17 228 LEU A C 1
ATOM 1388 O O . LEU A 1 201 ? -0.404 39.200 -17.616 1.00 22.32 228 LEU A O 1
ATOM 1393 N N . ALA A 1 202 ? 1.697 38.536 -17.089 1.00 24.32 229 ALA A N 1
ATOM 1394 C CA . ALA A 1 202 ? 1.535 38.661 -15.635 1.00 25.67 229 ALA A CA 1
ATOM 1395 C C . ALA A 1 202 ? 2.513 39.683 -15.076 1.00 21.71 229 ALA A C 1
ATOM 1396 O O . ALA A 1 202 ? 3.707 39.680 -15.394 1.00 24.65 229 ALA A O 1
ATOM 1398 N N . LYS A 1 203 ? 1.969 40.581 -14.262 1.00 23.56 230 LYS A N 1
ATOM 1399 C CA . LYS A 1 203 ? 2.725 41.614 -13.593 1.00 23.20 230 LYS A CA 1
ATOM 1400 C C . LYS A 1 203 ? 2.583 41.415 -12.081 1.00 24.56 230 LYS A C 1
ATOM 1401 O O . LYS A 1 203 ? 1.447 41.323 -11.555 1.00 23.26 230 LYS A O 1
ATOM 1407 N N . PHE A 1 204 ? 3.722 41.405 -11.384 1.00 21.37 231 PHE A N 1
ATOM 1408 C CA . PHE A 1 204 ? 3.786 41.230 -9.911 1.00 22.04 231 PHE A CA 1
ATOM 1409 C C . PHE A 1 204 ? 4.619 42.335 -9.262 1.00 28.26 231 PHE A C 1
ATOM 1410 O O . PHE A 1 204 ? 5.782 42.524 -9.642 1.00 25.05 231 PHE A O 1
ATOM 1418 N N . ASP A 1 205 ? 4.050 43.055 -8.289 1.00 26.20 232 ASP A N 1
ATOM 1419 C CA . ASP A 1 205 ? 4.805 44.086 -7.544 1.00 26.24 232 ASP A CA 1
ATOM 1420 C C . ASP A 1 205 ? 5.032 43.577 -6.127 1.00 27.93 232 ASP A C 1
ATOM 1421 O O . ASP A 1 205 ? 4.062 43.436 -5.370 1.00 23.90 232 ASP A O 1
ATOM 1426 N N . PRO A 1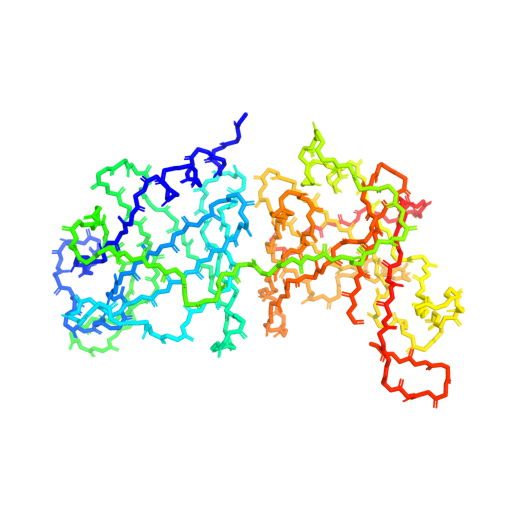 206 ? 6.307 43.304 -5.748 1.00 25.48 233 PRO A N 1
ATOM 1427 C CA . PRO A 1 206 ? 6.539 42.703 -4.411 1.00 25.97 233 PRO A CA 1
ATOM 1428 C C . PRO A 1 206 ? 6.285 43.662 -3.234 1.00 28.04 233 PRO A C 1
ATOM 1429 O O . PRO A 1 206 ? 5.954 43.205 -2.139 1.00 30.28 233 PRO A O 1
ATOM 1433 N N . ASN A 1 207 ? 6.416 44.963 -3.469 1.00 22.93 234 ASN A N 1
ATOM 1434 C CA . ASN A 1 207 ? 6.297 45.942 -2.408 1.00 27.62 234 ASN A CA 1
ATOM 1435 C C . ASN A 1 207 ? 4.831 46.112 -1.980 1.00 28.20 234 ASN A C 1
ATOM 1436 O O . ASN A 1 207 ? 4.541 46.101 -0.797 1.00 27.40 234 ASN A O 1
ATOM 1441 N N . THR A 1 208 ? 3.922 46.222 -2.951 1.00 22.75 235 THR A N 1
ATOM 1442 C CA . THR A 1 208 ? 2.519 46.402 -2.678 1.00 26.86 235 THR A CA 1
ATOM 1443 C C . THR A 1 208 ? 1.777 45.079 -2.659 1.00 23.51 235 THR A C 1
ATOM 1444 O O . THR A 1 208 ? 0.604 45.062 -2.271 1.00 23.19 235 THR A O 1
ATOM 1448 N N . SER A 1 209 ? 2.452 43.985 -3.047 1.00 21.20 236 SER A N 1
ATOM 1449 C CA . SER A 1 209 ? 1.829 42.689 -3.271 1.00 23.29 236 SER A CA 1
ATOM 1450 C C . SER A 1 209 ? 0.706 42.671 -4.322 1.00 21.26 236 SER A C 1
ATOM 1451 O O . SER A 1 209 ? -0.137 41.748 -4.325 1.00 19.61 236 SER A O 1
ATOM 1454 N N . LYS A 1 210 ? 0.696 43.640 -5.230 1.00 22.01 237 LYS A N 1
ATOM 1455 C CA . LYS A 1 210 ? -0.337 43.674 -6.276 1.00 22.09 237 LYS A CA 1
ATOM 1456 C C . LYS A 1 210 ? 0.080 42.772 -7.447 1.00 22.39 237 LYS A C 1
ATOM 1457 O O . LYS A 1 210 ? 1.277 42.687 -7.779 1.00 23.33 237 LYS A O 1
ATOM 1463 N N . TYR A 1 211 ? -0.886 42.059 -8.035 1.00 21.24 238 TYR A N 1
ATOM 1464 C CA . TYR A 1 211 ? -0.655 41.343 -9.316 1.00 18.24 238 TYR A CA 1
ATOM 1465 C C . TYR A 1 211 ? -1.809 41.724 -10.266 1.00 20.84 238 TYR A C 1
ATOM 1466 O O . TYR A 1 211 ? -2.920 42.043 -9.821 1.00 20.94 238 TYR A O 1
ATOM 1475 N N . GLU A 1 212 ? -1.560 41.619 -11.571 1.00 21.42 239 GLU A N 1
ATOM 1476 C CA . GLU A 1 212 ? -2.614 41.664 -12.577 1.00 22.50 239 GLU A CA 1
ATOM 1477 C C . GLU A 1 212 ? -2.255 40.761 -13.771 1.00 25.44 239 GLU A C 1
ATOM 1478 O O . GLU A 1 212 ? -1.066 40.592 -14.101 1.00 22.75 239 GLU A O 1
ATOM 1484 N N . PHE A 1 213 ? -3.275 40.114 -14.343 1.00 24.88 240 PHE A N 1
ATOM 1485 C CA . PHE A 1 213 ? -3.130 39.367 -15.608 1.00 24.78 240 PHE A CA 1
ATOM 1486 C C . PHE A 1 213 ? -3.734 40.148 -16.769 1.00 24.58 240 PHE A C 1
ATOM 1487 O O . PHE A 1 213 ? -4.830 40.705 -16.653 1.00 27.91 240 PHE A O 1
ATOM 1495 N N . PHE A 1 214 ? -3.006 40.154 -17.892 1.00 25.74 241 PHE A N 1
ATOM 1496 C CA . PHE A 1 214 ? -3.324 40.904 -19.084 1.00 23.56 241 PHE A CA 1
ATOM 1497 C C . PHE A 1 214 ? -3.345 39.962 -20.295 1.00 26.69 241 PHE A C 1
ATOM 1498 O O . PHE A 1 214 ? -2.634 38.964 -20.333 1.00 24.39 241 PHE A O 1
ATOM 1506 N N . ASN A 1 215 ? -4.161 40.306 -21.285 1.00 24.83 242 ASN A N 1
ATOM 1507 C CA . ASN A 1 215 ? -4.206 39.596 -22.551 1.00 26.42 242 ASN A CA 1
ATOM 1508 C C . ASN A 1 215 ? -2.912 39.787 -23.362 1.00 27.28 242 ASN A C 1
ATOM 1509 O O . ASN A 1 215 ? -2.472 40.908 -23.573 1.00 27.83 242 ASN A O 1
ATOM 1514 N N . LEU A 1 216 ? -2.312 38.683 -23.822 1.00 28.96 243 LEU A N 1
ATOM 1515 C CA . LEU A 1 216 ? -1.042 38.766 -24.604 1.00 26.51 243 LEU A CA 1
ATOM 1516 C C . LEU A 1 216 ? -1.196 39.373 -25.994 1.00 32.16 243 LEU A C 1
ATOM 1517 O O . LEU A 1 216 ? -0.263 39.990 -26.536 1.00 33.61 243 LEU A O 1
ATOM 1522 N N . GLN A 1 217 ? -2.393 39.249 -26.551 1.00 29.33 244 GLN A N 1
ATOM 1523 C CA . GLN A 1 217 ? -2.681 39.723 -27.892 1.00 33.62 244 GLN A CA 1
ATOM 1524 C C . GLN A 1 217 ? -2.927 41.234 -27.844 1.00 36.66 244 GLN A C 1
ATOM 1525 O O . GLN A 1 217 ? -2.381 41.980 -28.664 1.00 34.21 244 GLN A O 1
ATOM 1531 N N . THR A 1 218 ? -3.725 41.688 -26.868 1.00 35.44 245 THR A N 1
ATOM 1532 C CA . THR A 1 218 ? -4.201 43.091 -26.831 1.00 34.10 245 THR A CA 1
ATOM 1533 C C . THR A 1 218 ? -3.498 44.022 -25.810 1.00 33.23 245 THR A C 1
ATOM 1534 O O . THR A 1 218 ? -3.591 45.256 -25.902 1.00 33.53 245 THR A O 1
ATOM 1538 N N . GLY A 1 219 ? -2.813 43.446 -24.838 1.00 33.18 246 GLY A N 1
ATOM 1539 C CA . GLY A 1 219 ? -2.232 44.228 -23.746 1.00 33.09 246 GLY A CA 1
ATOM 1540 C C . GLY A 1 219 ? -3.217 44.607 -22.635 1.00 32.77 246 GLY A C 1
ATOM 1541 O O . GLY A 1 219 ? -2.804 45.170 -21.622 1.00 32.18 246 GLY A O 1
ATOM 1542 N N . GLU A 1 220 ? -4.511 44.326 -22.825 1.00 35.10 247 GLU A N 1
ATOM 1543 C CA . GLU A 1 220 ? -5.564 44.791 -21.899 1.00 35.29 247 GLU A CA 1
ATOM 1544 C C . GLU A 1 220 ? -5.775 43.806 -20.749 1.00 27.07 247 GLU A C 1
ATOM 1545 O O . GLU A 1 220 ? -5.589 42.596 -20.892 1.00 25.58 247 GLU A O 1
ATOM 1551 N N . THR A 1 221 ? -6.150 44.335 -19.584 1.00 26.47 248 THR A N 1
ATOM 1552 C CA . THR A 1 221 ? -6.393 43.495 -18.431 1.00 25.11 248 THR A CA 1
ATOM 1553 C C . THR A 1 221 ? -7.366 42.374 -18.769 1.00 28.38 248 THR A C 1
ATOM 1554 O O . THR A 1 221 ? -8.322 42.565 -19.541 1.00 26.08 248 THR A O 1
ATOM 1558 N N . ARG A 1 222 ? -7.132 41.224 -18.148 1.00 28.16 249 ARG A N 1
ATOM 1559 C CA . ARG A 1 222 ? -8.078 40.133 -18.211 1.00 30.26 249 ARG A CA 1
ATOM 1560 C C . ARG A 1 222 ? -9.159 40.312 -17.148 1.00 28.43 249 ARG A C 1
ATOM 1561 O O . ARG A 1 222 ? -10.084 39.526 -17.096 1.00 27.45 249 ARG A O 1
ATOM 1569 N N . GLY A 1 223 ? -9.056 41.353 -16.320 1.00 28.58 250 GLY A N 1
ATOM 1570 C CA . GLY A 1 223 ? -10.051 41.599 -15.254 1.00 32.78 250 GLY A CA 1
ATOM 1571 C C . GLY A 1 223 ? -9.774 40.719 -14.032 1.00 29.29 250 GLY A C 1
ATOM 1572 O O . GLY A 1 223 ? -10.629 40.527 -13.163 1.00 28.22 250 GLY A O 1
ATOM 1573 N N . ASP A 1 224 ? -8.567 40.170 -13.998 1.00 24.02 251 ASP A N 1
ATOM 1574 C CA . ASP A 1 224 ? -8.111 39.300 -12.915 1.00 24.91 251 ASP A CA 1
ATOM 1575 C C . ASP A 1 224 ? -6.925 40.012 -12.290 1.00 23.61 251 ASP A C 1
ATOM 1576 O O . ASP A 1 224 ? -5.874 40.179 -12.927 1.00 22.04 251 ASP A O 1
ATOM 1581 N N . PHE A 1 225 ? -7.128 40.447 -11.048 1.00 24.40 252 PHE A N 1
ATOM 1582 C CA . PHE A 1 225 ? -6.157 41.275 -10.353 1.00 22.53 252 PHE A CA 1
ATOM 1583 C C . PHE A 1 225 ? -6.498 41.313 -8.875 1.00 20.34 252 PHE A C 1
ATOM 1584 O O . PHE A 1 225 ? -7.641 41.036 -8.484 1.00 23.92 252 PHE A O 1
ATOM 1592 N N . GLY A 1 226 ? -5.489 41.640 -8.071 1.00 22.41 253 GLY A N 1
ATOM 1593 C CA . GLY A 1 226 ? -5.601 41.655 -6.612 1.00 21.31 253 GLY A CA 1
ATOM 1594 C C . GLY A 1 226 ? -4.225 41.588 -5.967 1.00 22.68 253 GLY A C 1
ATOM 1595 O O . GLY A 1 226 ? -3.304 42.319 -6.394 1.00 22.19 253 GLY A O 1
ATOM 1596 N N . TYR A 1 227 ? -4.102 40.736 -4.941 1.00 19.07 254 TYR A N 1
ATOM 1597 C CA . TYR A 1 227 ? -2.899 40.599 -4.109 1.00 20.78 254 TYR A CA 1
ATOM 1598 C C . TYR A 1 227 ? -2.419 39.175 -4.142 1.00 18.52 254 TYR A C 1
ATOM 1599 O O . TYR A 1 227 ? -3.233 38.237 -4.151 1.00 18.72 254 TYR A O 1
ATOM 1608 N N . PHE A 1 228 ? -1.096 39.028 -4.150 1.00 18.78 255 PHE A N 1
ATOM 1609 C CA . PHE A 1 228 ? -0.425 37.716 -4.265 1.00 18.73 255 PHE A CA 1
ATOM 1610 C C . PHE A 1 228 ? 0.675 37.684 -3.222 1.00 18.63 255 PHE A C 1
ATOM 1611 O O . PHE A 1 228 ? 1.115 38.719 -2.734 1.00 19.03 255 PHE A O 1
ATOM 1619 N N . GLN A 1 229 ? 1.095 36.497 -2.839 1.00 17.81 256 GLN A N 1
ATOM 1620 C CA . GLN A 1 229 ? 2.399 36.340 -2.197 1.00 17.43 256 GLN A CA 1
ATOM 1621 C C . GLN A 1 229 ? 2.885 34.949 -2.464 1.00 18.21 256 GLN A C 1
ATOM 1622 O O . GLN A 1 229 ? 2.098 34.007 -2.581 1.00 18.62 256 GLN A O 1
ATOM 1628 N N . VAL A 1 230 ? 4.205 34.837 -2.564 1.00 17.51 257 VAL A N 1
ATOM 1629 C CA . VAL A 1 230 ? 4.854 33.545 -2.611 1.00 18.31 257 VAL A CA 1
ATOM 1630 C C . VAL A 1 230 ? 5.192 33.148 -1.164 1.00 20.60 257 VAL A C 1
ATOM 1631 O O . VAL A 1 230 ? 6.000 33.799 -0.496 1.00 20.08 257 VAL A O 1
ATOM 1635 N N . VAL A 1 231 ? 4.559 32.063 -0.703 1.00 20.41 258 VAL A N 1
ATOM 1636 C CA . VAL A 1 231 ? 4.588 31.641 0.709 1.00 20.79 258 VAL A CA 1
ATOM 1637 C C . VAL A 1 231 ? 5.137 30.217 0.829 1.00 21.98 258 VAL A C 1
ATOM 1638 O O . VAL A 1 231 ? 5.304 29.531 -0.172 1.00 22.47 258 VAL A O 1
ATOM 1642 N N . ASP A 1 232 ? 5.381 29.776 2.065 1.00 23.59 259 ASP A N 1
ATOM 1643 C CA . ASP A 1 232 ? 5.684 28.341 2.375 1.00 22.67 259 ASP A CA 1
ATOM 1644 C C . ASP A 1 232 ? 7.016 27.928 1.796 1.00 23.87 259 ASP A C 1
ATOM 1645 O O . ASP A 1 232 ? 7.114 26.951 1.031 1.00 21.01 259 ASP A O 1
ATOM 1650 N N . ASN A 1 233 ? 8.046 28.706 2.129 1.00 24.14 260 ASN A N 1
ATOM 1651 C CA . ASN A 1 233 ? 9.412 28.411 1.662 1.00 26.21 260 ASN A CA 1
ATOM 1652 C C . ASN A 1 233 ? 9.445 28.304 0.143 1.00 20.92 260 ASN A C 1
ATOM 1653 O O . ASN A 1 233 ? 10.065 27.398 -0.447 1.00 20.85 260 ASN A O 1
ATOM 1658 N N . ASN A 1 234 ? 8.764 29.266 -0.476 1.00 20.85 261 ASN A N 1
ATOM 1659 C CA . ASN A 1 234 ? 8.694 29.433 -1.915 1.00 18.57 261 ASN A CA 1
ATOM 1660 C C . ASN A 1 234 ? 8.020 28.302 -2.679 1.00 19.76 261 ASN A C 1
ATOM 1661 O O . ASN A 1 234 ? 8.267 28.126 -3.882 1.00 20.41 261 ASN A O 1
ATOM 1666 N N . LYS A 1 235 ? 7.128 27.559 -2.012 1.00 19.54 262 LYS A N 1
ATOM 1667 C CA . LYS A 1 235 ? 6.485 26.410 -2.620 1.00 19.37 262 LYS A CA 1
ATOM 1668 C C . LYS A 1 235 ? 5.053 26.679 -3.052 1.00 18.75 262 LYS A C 1
ATOM 1669 O O . LYS A 1 235 ? 4.497 25.858 -3.749 1.00 19.29 262 LYS A O 1
ATOM 1675 N N . ILE A 1 236 ? 4.459 27.805 -2.633 1.00 17.75 263 ILE A N 1
ATOM 1676 C CA . ILE A 1 236 ? 3.126 28.184 -3.067 1.00 19.42 263 ILE A CA 1
ATOM 1677 C C . ILE A 1 236 ? 3.083 29.619 -3.585 1.00 18.18 263 ILE A C 1
ATOM 1678 O O . ILE A 1 236 ? 3.612 30.558 -2.915 1.00 17.23 263 ILE A O 1
ATOM 1683 N N . ARG A 1 237 ? 2.434 29.791 -4.734 1.00 20.72 264 ARG A N 1
ATOM 1684 C CA . ARG A 1 237 ? 1.972 31.116 -5.167 1.00 19.64 264 ARG A CA 1
ATOM 1685 C C . ARG A 1 237 ? 0.467 31.257 -4.826 1.00 19.79 264 ARG A C 1
ATOM 1686 O O . ARG A 1 237 ? -0.376 30.553 -5.385 1.00 18.94 264 ARG A O 1
ATOM 1694 N N . ALA A 1 238 ? 0.174 32.175 -3.914 1.00 18.70 265 ALA A N 1
ATOM 1695 C CA . ALA A 1 238 ? -1.156 32.402 -3.429 1.00 19.28 265 ALA A CA 1
ATOM 1696 C C . ALA A 1 238 ? -1.620 33.746 -3.931 1.00 21.08 265 ALA A C 1
ATOM 1697 O O . ALA A 1 238 ? -0.834 34.712 -3.967 1.00 20.68 265 ALA A O 1
ATOM 1699 N N . HIS A 1 239 ? -2.875 33.824 -4.338 1.00 18.93 266 HIS A N 1
ATOM 1700 C CA . HIS A 1 239 ? -3.419 35.088 -4.724 1.00 19.78 266 HIS A CA 1
ATOM 1701 C C . HIS A 1 239 ? -4.928 35.154 -4.541 1.00 21.30 266 HIS A C 1
ATOM 1702 O O . HIS A 1 239 ? -5.607 34.137 -4.509 1.00 21.05 266 HIS A O 1
ATOM 1709 N N . VAL A 1 240 ? -5.427 36.385 -4.442 1.00 22.21 267 VAL A N 1
ATOM 1710 C CA . VAL A 1 240 ? -6.848 36.634 -4.370 1.00 21.37 267 VAL A CA 1
ATOM 1711 C C . VAL A 1 240 ? -7.197 37.641 -5.448 1.00 23.05 267 VAL A C 1
ATOM 1712 O O . VAL A 1 240 ? -6.565 38.691 -5.535 1.00 19.66 267 VAL A O 1
ATOM 1716 N N . SER A 1 241 ? -8.217 37.320 -6.246 1.00 21.86 268 SER A N 1
ATOM 1717 C CA . SER A 1 241 ? -8.694 38.228 -7.248 1.00 23.56 268 SER A CA 1
ATOM 1718 C C . SER A 1 241 ? -9.826 39.010 -6.635 1.00 24.31 268 SER A C 1
ATOM 1719 O O . SER A 1 241 ? -10.813 38.437 -6.083 1.00 20.93 268 SER A O 1
ATOM 1722 N N . ILE A 1 242 ? -9.668 40.326 -6.746 1.00 24.38 269 ILE A N 1
ATOM 1723 C CA . ILE A 1 242 ? -10.673 41.264 -6.336 1.00 25.21 269 ILE A CA 1
ATOM 1724 C C . ILE A 1 242 ? -11.403 41.845 -7.585 1.00 29.85 269 ILE A C 1
ATOM 1725 O O . ILE A 1 242 ? -12.146 42.783 -7.450 1.00 30.94 269 ILE A O 1
ATOM 1730 N N . GLY A 1 243 ? -11.223 41.240 -8.766 1.00 33.99 270 GLY A N 1
ATOM 1731 C CA . GLY A 1 243 ? -11.821 41.736 -10.016 1.00 36.98 270 GLY A CA 1
ATOM 1732 C C . GLY A 1 243 ? -13.268 41.280 -10.255 1.00 41.55 270 GLY A C 1
ATOM 1733 O O . GLY A 1 243 ? -14.034 41.064 -9.312 1.00 45.78 270 GLY A O 1
ATOM 1734 N N . THR A 1 244 ? -13.628 41.123 -11.527 1.00 49.02 271 THR A N 1
ATOM 1735 C CA . THR A 1 244 ? -14.969 40.681 -11.928 1.00 59.85 271 THR A CA 1
ATOM 1736 C C . THR A 1 244 ? -15.355 39.396 -11.201 1.00 55.78 271 THR A C 1
ATOM 1737 O O . THR A 1 244 ? -16.359 39.358 -10.486 1.00 54.35 271 THR A O 1
ATOM 1739 N N . ASN A 1 245 ? -14.541 38.352 -11.355 1.00 47.90 272 ASN A N 1
ATOM 1740 C CA . ASN A 1 245 ? -14.844 37.069 -10.726 1.00 50.39 272 ASN A CA 1
ATOM 1741 C C . ASN A 1 245 ? -13.937 36.844 -9.533 1.00 33.43 272 ASN A C 1
ATOM 1742 O O . ASN A 1 245 ? -12.750 36.614 -9.679 1.00 44.37 272 ASN A O 1
ATOM 1747 N N . ARG A 1 246 ? -14.524 36.961 -8.350 1.00 35.26 273 ARG A N 1
ATOM 1748 C CA . ARG A 1 246 ? -13.798 36.867 -7.094 1.00 34.95 273 ARG A CA 1
ATOM 1749 C C . ARG A 1 246 ? -13.466 35.421 -6.855 1.00 29.40 273 ARG A C 1
ATOM 1750 O O . ARG A 1 246 ? -14.333 34.565 -6.870 1.00 34.21 273 ARG A O 1
ATOM 1758 N N . TYR A 1 247 ? -12.204 35.149 -6.624 1.00 26.19 274 TYR A N 1
ATOM 1759 C CA . TYR A 1 247 ? -11.755 33.813 -6.287 1.00 24.99 274 TYR A CA 1
ATOM 1760 C C . TYR A 1 247 ? -10.376 33.972 -5.644 1.00 25.04 274 TYR A C 1
ATOM 1761 O O . TYR A 1 247 ? -9.781 35.070 -5.645 1.00 26.61 274 TYR A O 1
ATOM 1770 N N . GLY A 1 248 ? -9.905 32.874 -5.083 1.00 24.38 275 GLY A N 1
ATOM 1771 C CA . GLY A 1 248 ? -8.541 32.782 -4.622 1.00 23.49 275 GLY A CA 1
ATOM 1772 C C . GLY A 1 248 ? -7.933 31.463 -5.046 1.00 23.78 275 GLY A C 1
ATOM 1773 O O . GLY A 1 248 ? -8.632 30.543 -5.466 1.00 22.73 275 GLY A O 1
ATOM 1774 N N . ALA A 1 249 ? -6.622 31.379 -4.930 1.00 22.54 276 ALA A N 1
ATOM 1775 C CA . ALA A 1 249 ? -5.891 30.187 -5.290 1.00 20.73 276 ALA A CA 1
ATOM 1776 C C . ALA A 1 249 ? -4.636 30.122 -4.463 1.00 23.41 276 ALA A C 1
ATOM 1777 O O . ALA A 1 249 ? -4.045 31.160 -4.129 1.00 20.27 276 ALA A O 1
ATOM 1779 N N . ALA A 1 250 ? -4.245 28.909 -4.113 1.00 19.45 277 ALA A N 1
ATOM 1780 C CA . ALA A 1 250 ? -2.978 28.662 -3.505 1.00 21.26 277 ALA A CA 1
ATOM 1781 C C . ALA A 1 250 ? -2.362 27.557 -4.339 1.00 22.17 277 ALA A C 1
ATOM 1782 O O . ALA A 1 250 ? -2.641 26.386 -4.119 1.00 23.83 277 ALA A O 1
ATOM 1784 N N . LEU A 1 251 ? -1.539 27.936 -5.304 1.00 19.87 278 LEU A N 1
ATOM 1785 C CA . LEU A 1 251 ? -1.049 27.012 -6.341 1.00 20.59 278 LEU A CA 1
ATOM 1786 C C . LEU A 1 251 ?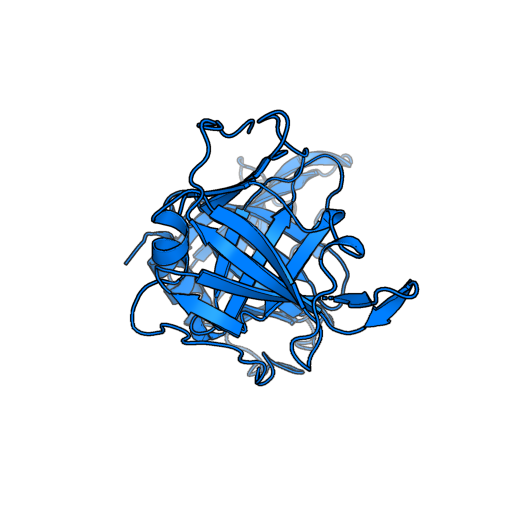 0.356 26.574 -6.013 1.00 20.77 278 LEU A C 1
ATOM 1787 O O . LEU A 1 251 ? 1.204 27.425 -5.691 1.00 17.93 278 LEU A O 1
ATOM 1792 N N . GLU A 1 252 ? 0.611 25.261 -6.065 1.00 19.91 279 GLU A N 1
ATOM 1793 C CA . GLU A 1 252 ? 1.932 24.749 -5.768 1.00 18.96 279 GLU A CA 1
ATOM 1794 C C . GLU A 1 252 ? 2.886 25.097 -6.886 1.00 21.42 279 GLU A C 1
ATOM 1795 O O . GLU A 1 252 ? 2.617 24.794 -8.059 1.00 18.74 279 GLU A O 1
ATOM 1801 N N . LEU A 1 253 ? 3.990 25.745 -6.511 1.00 19.06 280 LEU A N 1
ATOM 1802 C CA . LEU A 1 253 ? 5.120 25.989 -7.431 1.00 18.28 280 LEU A CA 1
ATOM 1803 C C . LEU A 1 253 ? 6.011 24.772 -7.581 1.00 20.22 280 LEU A C 1
ATOM 1804 O O . LEU A 1 253 ? 6.384 24.155 -6.594 1.00 20.76 280 LEU A O 1
ATOM 1809 N N . THR A 1 254 ? 6.367 24.458 -8.835 1.00 21.35 281 THR A N 1
ATOM 1810 C CA . THR A 1 254 ? 7.169 23.289 -9.188 1.00 20.71 281 THR A CA 1
ATOM 1811 C C . THR A 1 254 ? 8.516 23.693 -9.798 1.00 22.12 281 THR A C 1
ATOM 1812 O O . THR A 1 254 ? 9.401 22.854 -9.968 1.00 19.32 281 THR A O 1
ATOM 1816 N N . GLU A 1 255 ? 8.658 24.981 -10.109 1.00 18.30 282 GLU A N 1
ATOM 1817 C CA . GLU A 1 255 ? 9.926 25.584 -10.509 1.00 19.38 282 GLU A CA 1
ATOM 1818 C C . GLU A 1 255 ? 9.825 27.062 -10.180 1.00 19.09 282 GLU A C 1
ATOM 1819 O O . GLU A 1 255 ? 8.770 27.658 -10.383 1.00 20.92 282 GLU A O 1
ATOM 1825 N N . LEU A 1 256 ? 10.902 27.669 -9.691 1.00 19.30 283 LEU A N 1
ATOM 1826 C CA . LEU A 1 256 ? 10.875 29.104 -9.372 1.00 18.94 283 LEU A CA 1
ATOM 1827 C C . LEU A 1 256 ? 12.307 29.633 -9.382 1.00 19.65 283 LEU A C 1
ATOM 1828 O O . LEU A 1 256 ? 13.103 29.319 -8.502 1.00 18.33 283 LEU A O 1
ATOM 1833 N N . ASN A 1 257 ? 12.633 30.417 -10.396 1.00 20.83 284 ASN A N 1
ATOM 1834 C CA . ASN A 1 257 ? 13.971 30.997 -10.505 1.00 20.75 284 ASN A CA 1
ATOM 1835 C C . ASN A 1 257 ? 13.913 32.149 -11.481 1.00 21.22 284 ASN A C 1
ATOM 1836 O O . ASN A 1 257 ? 12.848 32.437 -12.031 1.00 20.76 284 ASN A O 1
ATOM 1841 N N . ASN A 1 258 ? 15.036 32.828 -11.695 1.00 21.05 285 ASN A N 1
ATOM 1842 C CA . ASN A 1 258 ? 14.994 34.008 -12.584 1.00 27.43 285 ASN A CA 1
ATOM 1843 C C . ASN A 1 258 ? 14.630 33.712 -14.045 1.00 23.74 285 ASN A C 1
ATOM 1844 O O . ASN A 1 258 ? 14.209 34.624 -14.757 1.00 22.37 285 ASN A O 1
ATOM 1849 N N . ASP A 1 259 ? 14.767 32.441 -14.477 1.00 24.38 286 ASP A N 1
ATOM 1850 C CA . ASP A 1 259 ? 14.499 32.052 -15.854 1.00 25.76 286 ASP A CA 1
ATOM 1851 C C . ASP A 1 259 ? 13.074 31.571 -16.098 1.00 22.94 286 ASP A C 1
ATOM 1852 O O . ASP A 1 259 ? 12.578 31.618 -17.223 1.00 22.50 286 ASP A O 1
ATOM 1857 N N . ARG A 1 260 ? 12.428 31.085 -15.053 1.00 21.10 287 ARG A N 1
ATOM 1858 C CA . ARG A 1 260 ? 11.174 30.358 -15.215 1.00 20.11 287 ARG A CA 1
ATOM 1859 C C . ARG A 1 260 ? 10.495 30.173 -13.876 1.00 19.85 287 ARG A C 1
ATOM 1860 O O . ARG A 1 260 ? 11.148 29.914 -12.848 1.00 18.55 287 ARG A O 1
ATOM 1868 N N . PHE A 1 261 ? 9.171 30.277 -13.882 1.00 20.76 288 PHE A N 1
ATOM 1869 C CA . PHE A 1 261 ? 8.394 29.727 -12.800 1.00 19.27 288 PHE A CA 1
ATOM 1870 C C . PHE A 1 261 ? 7.230 28.905 -13.369 1.00 19.72 288 PHE A C 1
ATOM 1871 O O . PHE A 1 261 ? 6.705 29.176 -14.465 1.00 19.56 288 PHE A O 1
ATOM 1879 N N . THR A 1 262 ? 6.877 27.871 -12.622 1.00 20.04 289 THR A N 1
ATOM 1880 C CA . THR A 1 262 ? 5.888 26.885 -13.057 1.00 21.86 289 THR A CA 1
ATOM 1881 C C . THR A 1 262 ? 5.043 26.527 -11.854 1.00 21.29 289 THR A C 1
ATOM 1882 O O . THR A 1 262 ? 5.597 26.356 -10.786 1.00 21.63 289 THR A O 1
ATOM 1886 N N . TYR A 1 263 ? 3.711 26.464 -12.008 1.00 19.79 290 TYR A N 1
ATOM 1887 C CA . TYR A 1 263 ? 2.829 25.963 -10.958 1.00 20.48 290 TYR A CA 1
ATOM 1888 C C . TYR A 1 263 ? 1.995 24.840 -11.504 1.00 22.99 290 TYR A C 1
ATOM 1889 O O . TYR A 1 263 ? 1.887 24.671 -12.727 1.00 23.58 290 TYR A O 1
ATOM 1898 N N . THR A 1 264 ? 1.410 24.059 -10.607 1.00 21.89 291 THR A N 1
ATOM 1899 C CA . THR A 1 264 ? 0.585 22.937 -11.013 1.00 20.23 291 THR A CA 1
ATOM 1900 C C . THR A 1 264 ? -0.831 23.127 -10.494 1.00 22.12 291 THR A C 1
ATOM 1901 O O . THR A 1 264 ? -1.053 23.723 -9.427 1.00 22.17 291 THR A O 1
ATOM 1905 N N . ARG A 1 265 ? -1.783 22.628 -11.268 1.00 21.24 292 ARG A N 1
ATOM 1906 C CA . ARG A 1 265 ? -3.196 22.706 -10.931 1.00 23.79 292 ARG A CA 1
ATOM 1907 C C . ARG A 1 265 ? -3.925 21.712 -11.839 1.00 21.43 292 ARG A C 1
ATOM 1908 O O . ARG A 1 265 ? -3.300 21.043 -12.638 1.00 25.19 292 ARG A O 1
ATOM 1924 N N . GLY A 1 267 ? -6.140 20.905 -15.113 1.00 22.01 294 GLY A N 1
ATOM 1925 C CA . GLY A 1 267 ? -6.455 21.435 -16.419 1.00 23.34 294 GLY A CA 1
ATOM 1926 C C . GLY A 1 267 ? -6.952 20.352 -17.326 1.00 27.65 294 GLY A C 1
ATOM 1927 O O . GLY A 1 267 ? -7.562 19.380 -16.859 1.00 25.20 294 GLY A O 1
ATOM 1928 N N . LYS A 1 2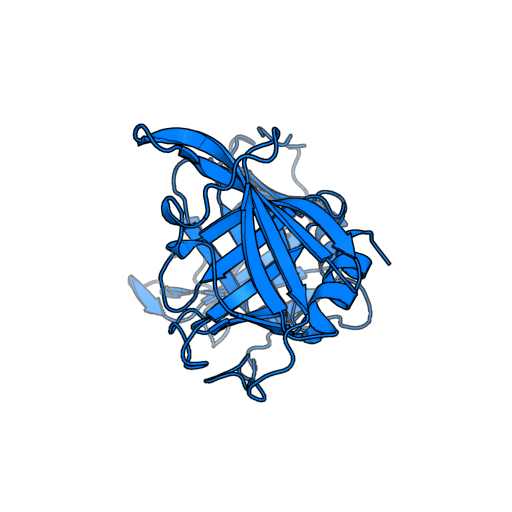68 ? -6.708 20.509 -18.627 1.00 23.66 295 LYS A N 1
ATOM 1929 C CA . LYS A 1 268 ? -7.206 19.546 -19.627 1.00 26.59 295 LYS A CA 1
ATOM 1930 C C . LYS A 1 268 ? -6.070 18.911 -20.409 1.00 26.49 295 LYS A C 1
ATOM 1931 O O . LYS A 1 268 ? -4.987 19.508 -20.574 1.00 27.03 295 LYS A O 1
ATOM 1937 N N . ASP A 1 269 ? -6.292 17.694 -20.882 1.00 26.49 296 ASP A N 1
ATOM 1938 C CA . ASP A 1 269 ? -5.367 17.112 -21.851 1.00 27.92 296 ASP A CA 1
ATOM 1939 C C . ASP A 1 269 ? -5.850 17.498 -23.257 1.00 26.15 296 ASP A C 1
ATOM 1940 O O . ASP A 1 269 ? -6.833 18.239 -23.419 1.00 27.79 296 ASP A O 1
ATOM 1945 N N . ASN A 1 270 ? -5.161 17.016 -24.279 1.00 28.13 297 ASN A N 1
ATOM 1946 C CA . ASN A 1 270 ? -5.516 17.399 -25.650 1.00 28.00 297 ASN A CA 1
ATOM 1947 C C . ASN A 1 270 ? -6.866 16.828 -26.087 1.00 32.56 297 ASN A C 1
ATOM 1948 O O . ASN A 1 270 ? -7.529 17.365 -27.000 1.00 30.62 297 ASN A O 1
ATOM 1953 N N . ALA A 1 271 ? -7.278 15.743 -25.432 1.00 32.32 298 ALA A N 1
ATOM 1954 C CA . ALA A 1 271 ? -8.578 15.102 -25.705 1.00 31.84 298 ALA A CA 1
ATOM 1955 C C . ALA A 1 271 ? -9.750 15.778 -24.990 1.00 32.25 298 ALA A C 1
ATOM 1956 O O . ALA A 1 271 ? -10.906 15.469 -25.279 1.00 34.18 298 ALA A O 1
ATOM 1958 N N . GLY A 1 272 ? -9.448 16.680 -24.059 1.00 31.83 299 GLY A N 1
ATOM 1959 C CA . GLY A 1 272 ? -10.459 17.280 -23.190 1.00 36.65 299 GLY A CA 1
ATOM 1960 C C . GLY A 1 272 ? -10.695 16.561 -21.855 1.00 36.48 299 GLY A C 1
ATOM 1961 O O . GLY A 1 272 ? -11.650 16.893 -21.167 1.00 32.36 299 GLY A O 1
ATOM 1962 N N . ASN A 1 273 ? -9.847 15.590 -21.477 1.00 27.21 300 ASN A N 1
ATOM 1963 C CA . ASN A 1 273 ? -9.947 14.981 -20.134 1.00 28.38 300 ASN A CA 1
ATOM 1964 C C . ASN A 1 273 ? -9.388 15.903 -19.068 1.00 27.61 300 ASN A C 1
ATOM 1965 O O . ASN A 1 273 ? -8.479 16.709 -19.329 1.00 25.46 300 ASN A O 1
ATOM 1970 N N . ASP A 1 274 ? -9.914 15.779 -17.852 1.00 26.82 301 ASP A N 1
ATOM 1971 C CA . ASP A 1 274 ? -9.407 16.527 -16.710 1.00 27.60 301 ASP A CA 1
ATOM 1972 C C . ASP A 1 274 ? -8.148 15.865 -16.197 1.00 27.88 301 ASP A C 1
ATOM 1973 O O . ASP A 1 274 ? -8.179 14.714 -15.837 1.00 25.34 301 ASP A O 1
ATOM 1978 N N . ILE A 1 275 ? -7.037 16.599 -16.186 1.00 24.71 302 ILE A N 1
ATOM 1979 C CA . ILE A 1 275 ? -5.749 16.064 -15.744 1.00 24.83 302 ILE A CA 1
ATOM 1980 C C . ILE A 1 275 ? -4.971 17.110 -14.955 1.00 24.04 302 ILE A C 1
ATOM 1981 O O . ILE A 1 275 ? -5.294 18.310 -14.991 1.00 22.13 302 ILE A O 1
ATOM 1986 N N . GLN A 1 276 ? -3.919 16.658 -14.277 1.00 25.32 303 GLN A N 1
ATOM 1987 C CA . GLN A 1 276 ? -3.002 17.572 -13.610 1.00 22.31 303 GLN A CA 1
ATOM 1988 C C . GLN A 1 276 ? -2.136 18.198 -14.685 1.00 18.32 303 GLN A C 1
ATOM 1989 O O . GLN A 1 276 ? -1.581 17.504 -15.545 1.00 19.48 303 GLN A O 1
ATOM 1995 N N . VAL A 1 277 ? -1.993 19.510 -14.614 1.00 21.36 304 VAL A N 1
ATOM 1996 C CA . VAL A 1 277 ? -1.113 20.228 -15.536 1.00 20.12 304 VAL A CA 1
ATOM 1997 C C . VAL A 1 277 ? -0.121 21.109 -14.788 1.00 22.51 304 VAL A C 1
ATOM 1998 O O . VAL A 1 277 ? -0.282 21.389 -13.589 1.00 20.81 304 VAL A O 1
ATOM 2002 N N . PHE A 1 278 ? 0.896 21.542 -15.553 1.00 20.57 305 PHE A N 1
ATOM 2003 C CA . PHE A 1 278 ? 2.003 22.346 -15.100 1.00 19.90 305 PHE A CA 1
ATOM 2004 C C . PHE A 1 278 ? 2.116 23.503 -16.072 1.00 19.51 305 PHE A C 1
ATOM 2005 O O . PHE A 1 278 ? 2.304 23.283 -17.277 1.00 18.59 305 PHE A O 1
ATOM 2013 N N . VAL A 1 279 ? 1.956 24.725 -15.568 1.00 20.16 306 VAL A N 1
ATOM 2014 C CA . VAL A 1 279 ? 1.955 25.903 -16.405 1.00 20.67 306 VAL A CA 1
ATOM 2015 C C . VAL A 1 279 ? 3.277 26.642 -16.243 1.00 20.12 306 VAL A C 1
ATOM 2016 O O . VAL A 1 279 ? 3.579 27.230 -15.178 1.00 20.94 306 VAL A O 1
ATOM 2020 N N . GLU A 1 280 ? 4.064 26.636 -17.320 1.00 19.21 307 GLU A N 1
ATOM 2021 C CA . GLU A 1 280 ? 5.368 27.265 -17.311 1.00 17.93 307 GLU A CA 1
ATOM 2022 C C . GLU A 1 280 ? 5.223 28.722 -17.725 1.00 17.65 307 GLU A C 1
ATOM 2023 O O . GLU A 1 280 ? 4.361 29.061 -18.543 1.00 19.71 307 GLU A O 1
ATOM 2029 N N . HIS A 1 281 ? 6.102 29.547 -17.185 1.00 17.76 308 HIS A N 1
ATOM 2030 C CA . HIS A 1 281 ? 6.189 30.960 -17.486 1.00 18.71 308 HIS A CA 1
ATOM 2031 C C . HIS A 1 281 ? 7.633 31.362 -17.618 1.00 20.90 308 HIS A C 1
ATOM 2032 O O . HIS A 1 281 ? 8.474 30.898 -16.861 1.00 22.04 308 HIS A O 1
ATOM 2039 N N . GLU A 1 282 ? 7.912 32.297 -18.527 1.00 19.66 309 GLU A N 1
ATOM 2040 C CA . GLU A 1 282 ? 9.252 32.839 -18.665 1.00 18.73 309 GLU A CA 1
ATOM 2041 C C . GLU A 1 282 ? 9.158 34.356 -18.803 1.00 18.40 309 GLU A C 1
ATOM 2042 O O . GLU A 1 282 ? 8.049 34.904 -19.037 1.00 19.98 309 GLU A O 1
ATOM 2048 N N . PRO A 1 283 ? 10.288 35.060 -18.619 1.00 23.62 310 PRO A N 1
ATOM 2049 C CA . PRO A 1 283 ? 10.225 36.495 -18.768 1.00 24.83 310 PRO A CA 1
ATOM 2050 C C . PRO A 1 283 ? 9.664 36.924 -20.137 1.00 26.63 310 PRO A C 1
ATOM 2051 O O . PRO A 1 283 ? 10.025 36.381 -21.190 1.00 24.22 310 PRO A O 1
ATOM 2055 N N . TYR A 1 284 ? 8.805 37.923 -20.099 1.00 22.65 311 TYR A N 1
ATOM 2056 C CA . TYR A 1 284 ? 8.091 38.409 -21.263 1.00 26.20 311 TYR A CA 1
ATOM 2057 C C . TYR A 1 284 ? 9.016 39.196 -22.176 1.00 29.93 311 TYR A C 1
ATOM 2058 O O . TYR A 1 284 ? 9.760 40.016 -21.710 1.00 24.36 311 TYR A O 1
ATOM 2067 N N . GLN A 1 285 ? 8.949 38.951 -23.475 1.00 30.87 312 GLN A N 1
ATOM 2068 C CA . GLN A 1 285 ? 9.798 39.643 -24.441 1.00 32.27 312 GLN A CA 1
ATOM 2069 C C . GLN A 1 285 ? 8.998 40.468 -25.458 1.00 34.16 312 GLN A C 1
ATOM 2070 O O . GLN A 1 285 ? 9.549 40.926 -26.440 1.00 31.59 312 GLN A O 1
ATOM 2076 N N . GLY A 1 286 ? 7.705 40.675 -25.211 1.00 32.58 313 GLY A N 1
ATOM 2077 C CA . GLY A 1 286 ? 6.864 41.423 -26.131 1.00 35.74 313 GLY A CA 1
ATOM 2078 C C . GLY A 1 286 ? 6.941 42.919 -25.925 1.00 32.64 313 GLY A C 1
ATOM 2079 O O . GLY A 1 286 ? 7.736 43.425 -25.149 1.00 31.24 313 GLY A O 1
ATOM 2080 N N . THR A 1 287 ? 6.099 43.646 -26.638 1.00 34.34 314 THR A N 1
ATOM 2081 C CA . THR A 1 287 ? 6.168 45.095 -26.598 1.00 39.08 314 THR A CA 1
ATOM 2082 C C . THR A 1 287 ? 5.289 45.751 -25.544 1.00 36.22 314 THR A C 1
ATOM 2083 O O . THR A 1 287 ? 5.450 46.931 -25.311 1.00 33.07 314 THR A O 1
ATOM 2087 N N . TYR A 1 288 ? 4.370 45.030 -24.904 1.00 31.49 315 TYR A N 1
ATOM 2088 C CA . TYR A 1 288 ? 3.446 45.715 -23.975 1.00 31.39 315 TYR A CA 1
ATOM 2089 C C . TYR A 1 288 ? 4.144 46.069 -22.663 1.00 31.38 315 TYR A C 1
ATOM 2090 O O . TYR A 1 288 ? 5.055 45.369 -22.244 1.00 33.10 315 TYR A O 1
ATOM 2099 N N . HIS A 1 289 ? 3.732 47.182 -22.052 1.00 31.90 316 HIS A N 1
ATOM 2100 C CA . HIS A 1 289 ? 4.186 47.590 -20.723 1.00 35.02 316 HIS A CA 1
ATOM 2101 C C . HIS A 1 289 ? 2.931 47.880 -19.911 1.00 31.77 316 HIS A C 1
ATOM 2102 O O . HIS A 1 289 ? 2.575 49.049 -19.696 1.00 30.55 316 HIS A O 1
ATOM 2109 N N . PRO A 1 290 ? 2.219 46.818 -19.507 1.00 28.43 317 PRO A N 1
ATOM 2110 C CA . PRO A 1 290 ? 0.897 47.000 -18.922 1.00 29.35 317 PRO A CA 1
ATOM 2111 C C . PRO A 1 290 ? 0.909 47.746 -17.574 1.00 28.97 317 PRO A C 1
ATOM 2112 O O . PRO A 1 290 ? 1.856 47.634 -16.797 1.00 30.00 317 PRO A O 1
ATOM 2116 N N . ALA A 1 291 ? -0.142 48.518 -17.340 1.00 30.96 318 ALA A N 1
ATOM 2117 C CA . ALA A 1 291 ? -0.349 49.228 -16.069 1.00 32.14 318 ALA A CA 1
ATOM 2118 C C . ALA A 1 291 ? -1.405 48.529 -15.239 1.00 25.41 318 ALA A C 1
ATOM 2119 O O . ALA A 1 291 ? -2.429 48.109 -15.789 1.00 26.80 318 ALA A O 1
ATOM 2121 N N . PHE A 1 292 ? -1.209 48.492 -13.921 1.00 29.01 319 PHE A N 1
ATOM 2122 C CA . PHE A 1 292 ? -2.288 48.094 -12.991 1.00 29.58 319 PHE A CA 1
ATOM 2123 C C . PHE A 1 292 ? -3.518 48.940 -13.235 1.00 28.20 319 PHE A C 1
ATOM 2124 O O . PHE A 1 292 ? -3.405 50.142 -13.420 1.00 30.15 319 PHE A O 1
ATOM 2132 N N . THR A 1 293 ? -4.679 48.300 -13.277 1.00 28.24 320 THR A N 1
ATOM 2133 C CA . THR A 1 293 ? -5.949 49.015 -13.509 1.00 29.53 320 THR A CA 1
ATOM 2134 C C . THR A 1 293 ? -6.740 49.209 -12.196 1.00 28.71 320 THR A C 1
ATOM 2135 O O . THR A 1 293 ? -7.945 49.492 -12.213 1.00 29.07 320 THR A O 1
ATOM 2139 N N . PHE A 1 294 ? -6.042 49.021 -11.080 1.00 29.98 321 PHE A N 1
ATOM 2140 C CA . PHE A 1 294 ? -6.577 49.106 -9.719 1.00 29.34 321 PHE A CA 1
ATOM 2141 C C . PHE A 1 294 ? -5.445 49.586 -8.798 1.00 32.19 321 PHE A C 1
ATOM 2142 O O . PHE A 1 294 ? -4.259 49.565 -9.194 1.00 30.37 321 PHE A O 1
#

B-factor: mean 29.0, std 10.17, range [16.56, 99.96]

Sequence (272 aa):
QTRGDKATKILSGTDWQGTRVYDAAGNDLTAENANFIGLAKYDGETGFYEFFDKNTGETRGDEGTFFVTGDGTKRILISRTQNYQAVVDLTEVSKDKFTYKRLGKDKLGNDVEVYVEHIPYHGKKLAFTNGREALTNQTGKIVTNKSGDKILGTTLWNGTKVVDKNGNDVTAANQNFISLAKFDPNTSKYEFFNLQTGETRGDFGYFQVVDNNKIRAHVSIGTNRYGAALELTELNNDRFTYTRGKDNAGNDIQVFVEHEPYQGTYHPAFTF

Solvent-accessible surface area: 13355 Å² total

Nearest PDB structures (foldseek):
  4nw4-assembly1_A  TM=1.004E+00  e=2.087E-54  Enterococcus faecalis V583
  4kh8-assembly1_A  TM=9.715E-01  e=1.092E-39  Enterococcus faecalis V583
  1pbo-assembly1_A  TM=5.044E-01  e=5.995E-04  Bos taurus
  1g85-assembly1_B  TM=4.950E-01  e=1.327E-03  Bos taurus
  4tq2-assembly1_A-2  TM=3.509E-01  e=7.423E-02  Guillardia theta CCMP2712